Protein AF-A0A956KSI5-F1 (afdb_monomer_lite)

Secondary structure (DSSP, 8-state):
------PPPPP-----------------HHHHHHHHHHHHHHHHHHHHT-S-TTTHHHHHHHHHHHHHHHHHHHHHHHHHHHHHTT-SS-HHHHHHHHHHHHHHHHHHHHHHHHHHHHHHHHSTTHHHHHHHHHHHHHHHHHHHHHHHHHHHHHHHS-TTTHHHHHHHHHHHHHHHHHHHHHHHHHHHHHHHHHHHT-

Foldseek 3Di:
DDDDDDDDDDDPPPPPPPDPDPPDDDLDPVLLVLLLVLQLLLQQLLLLLDPDVLLSVLSSCLSVCLQVVLCVVLLVVLQVVCVVLVFQFDSVQLVRQLSVLSSVLSVLSNVLSVVLNVCSVVHNCSNVSSVVSSVVSLVSSLVSSVVSVVVRRVVRDDPVCCVVCVVVNVVSSVVSSVSSVVSSVVSSVVSVCVSVVD

Structure (mmCIF, N/CA/C/O backbone):
data_AF-A0A956KSI5-F1
#
_entry.id   AF-A0A956KSI5-F1
#
loop_
_atom_site.group_PDB
_atom_site.id
_atom_site.type_symbol
_atom_site.label_atom_id
_atom_site.label_alt_id
_atom_site.label_comp_id
_atom_site.label_asym_id
_atom_site.label_entity_id
_atom_site.label_seq_id
_atom_site.pdbx_PDB_ins_code
_atom_site.Cartn_x
_atom_site.Cartn_y
_atom_site.Cartn_z
_atom_site.occupancy
_atom_site.B_iso_or_equiv
_atom_site.auth_seq_id
_atom_site.auth_comp_id
_atom_site.auth_asym_id
_atom_site.auth_atom_id
_atom_site.pdbx_PDB_model_num
ATOM 1 N N . MET A 1 1 ? 64.597 11.146 -50.784 1.00 46.97 1 MET A N 1
ATOM 2 C CA . MET A 1 1 ? 64.757 11.603 -49.387 1.00 46.97 1 MET A CA 1
ATOM 3 C C . MET A 1 1 ? 63.397 12.076 -48.907 1.00 46.97 1 MET A C 1
ATOM 5 O O . MET A 1 1 ? 62.884 13.050 -49.436 1.00 46.97 1 MET A O 1
ATOM 9 N N . ASN A 1 2 ? 62.782 11.289 -48.022 1.00 45.03 2 ASN A N 1
ATOM 10 C CA . ASN A 1 2 ? 61.443 11.505 -47.475 1.00 45.03 2 ASN A CA 1
ATOM 11 C C . ASN A 1 2 ? 61.449 12.648 -46.457 1.00 45.03 2 ASN A C 1
ATOM 13 O O . ASN A 1 2 ? 62.245 12.617 -45.523 1.00 45.03 2 ASN A O 1
ATOM 17 N N . ALA A 1 3 ? 60.514 13.585 -46.592 1.00 50.38 3 ALA A N 1
ATOM 18 C CA . ALA A 1 3 ? 60.126 14.510 -45.533 1.00 50.38 3 ALA A CA 1
ATOM 19 C C . ALA A 1 3 ? 58.646 14.271 -45.201 1.00 50.38 3 ALA A C 1
ATOM 21 O O . ALA A 1 3 ? 57.752 14.931 -45.720 1.00 50.38 3 ALA A O 1
ATOM 22 N N . THR A 1 4 ? 58.387 13.265 -44.368 1.00 58.09 4 THR A N 1
ATOM 23 C CA . THR A 1 4 ? 57.098 13.054 -43.701 1.00 58.09 4 THR A CA 1
ATOM 24 C C . THR A 1 4 ? 57.191 13.670 -42.312 1.00 58.09 4 THR A C 1
ATOM 26 O O . THR A 1 4 ? 57.865 13.111 -41.448 1.00 58.09 4 THR A O 1
ATOM 29 N N . ALA A 1 5 ? 56.539 14.812 -42.094 1.00 58.22 5 ALA A N 1
ATOM 30 C CA . ALA A 1 5 ? 56.450 15.439 -40.781 1.00 58.22 5 ALA A CA 1
ATOM 31 C C . ALA A 1 5 ? 54.993 15.798 -40.441 1.00 58.22 5 ALA A C 1
ATOM 33 O O . ALA A 1 5 ? 54.400 16.684 -41.047 1.00 58.22 5 ALA A O 1
ATOM 34 N N . SER A 1 6 ? 54.502 15.066 -39.436 1.00 60.06 6 SER A N 1
ATOM 35 C CA . SER A 1 6 ? 53.446 15.355 -38.453 1.00 60.06 6 SER A CA 1
ATOM 36 C C . SER A 1 6 ? 51.979 15.485 -38.911 1.00 60.06 6 SER A C 1
ATOM 38 O O . SER A 1 6 ? 51.604 16.494 -39.504 1.00 60.06 6 SER A O 1
ATOM 40 N N . PRO A 1 7 ? 51.095 14.528 -38.542 1.00 65.12 7 PRO A N 1
ATOM 41 C CA . PRO A 1 7 ? 49.649 14.737 -38.598 1.00 65.12 7 PRO A CA 1
ATOM 42 C C . PRO A 1 7 ? 49.182 15.737 -37.517 1.00 65.12 7 PRO A C 1
ATOM 44 O O . PRO A 1 7 ? 49.815 15.844 -36.462 1.00 65.12 7 PRO A O 1
ATOM 47 N N . PRO A 1 8 ? 48.074 16.467 -37.752 1.00 61.78 8 PRO A N 1
ATOM 48 C CA . PRO A 1 8 ? 47.537 17.429 -36.797 1.00 61.78 8 PRO A CA 1
ATOM 49 C C . PRO A 1 8 ? 46.999 16.740 -35.536 1.00 61.78 8 PRO A C 1
ATOM 51 O O . PRO A 1 8 ? 46.403 15.663 -35.592 1.00 61.78 8 PRO A O 1
ATOM 54 N N . LEU A 1 9 ? 47.218 17.401 -34.397 1.00 54.78 9 LEU A N 1
ATOM 55 C CA . LEU A 1 9 ? 46.715 17.040 -33.074 1.00 54.78 9 LEU A CA 1
ATOM 56 C C . LEU A 1 9 ? 45.215 16.716 -33.144 1.00 54.78 9 LEU A C 1
ATOM 58 O O . LEU A 1 9 ? 44.401 17.581 -33.465 1.00 54.78 9 LEU A O 1
ATOM 62 N N . SER A 1 10 ? 44.853 15.471 -32.824 1.00 57.94 10 SER A N 1
ATOM 63 C CA . SER A 1 10 ? 43.460 15.118 -32.548 1.00 57.94 10 SER A CA 1
ATOM 64 C C . SER A 1 10 ? 42.976 15.970 -31.375 1.00 57.94 10 SER A C 1
ATOM 66 O O . SER A 1 10 ? 43.621 15.933 -30.323 1.00 57.94 10 SER A O 1
ATOM 68 N N . PRO A 1 11 ? 41.865 16.719 -31.491 1.00 56.44 11 PRO A N 1
ATOM 69 C CA . PRO A 1 11 ? 41.220 17.232 -30.300 1.00 56.44 11 PRO A CA 1
ATOM 70 C C . PRO A 1 11 ? 40.808 16.010 -29.482 1.00 56.44 11 PRO A C 1
ATOM 72 O O . PRO A 1 11 ? 40.063 15.152 -29.959 1.00 56.44 11 PRO A O 1
ATOM 75 N N . ALA A 1 12 ? 41.363 15.896 -28.275 1.00 55.97 12 ALA A N 1
ATOM 76 C CA . ALA A 1 12 ? 40.891 14.947 -27.289 1.00 55.97 12 ALA A CA 1
ATOM 77 C C . ALA A 1 12 ? 39.378 15.137 -27.197 1.00 55.97 12 ALA A C 1
ATOM 79 O O . ALA A 1 12 ? 38.900 16.206 -26.818 1.00 55.97 12 ALA A O 1
ATOM 80 N N . ASN A 1 13 ? 38.633 14.124 -27.630 1.00 51.59 13 ASN A N 1
ATOM 81 C CA . ASN A 1 13 ? 37.191 14.090 -27.519 1.00 51.59 13 ASN A CA 1
ATOM 82 C C . ASN A 1 13 ? 36.905 13.941 -26.017 1.00 51.59 13 ASN A C 1
ATOM 84 O O . ASN A 1 13 ? 36.725 12.833 -25.518 1.00 51.59 13 ASN A O 1
ATOM 88 N N . THR A 1 14 ? 36.964 15.043 -25.265 1.00 52.03 14 THR A N 1
ATOM 89 C CA . THR A 1 14 ? 36.494 15.117 -23.883 1.00 52.03 14 THR A CA 1
ATOM 90 C C . THR A 1 14 ? 34.982 15.078 -23.941 1.00 52.03 14 THR A C 1
ATOM 92 O O . THR A 1 14 ? 34.299 16.090 -23.797 1.00 52.03 14 THR A O 1
ATOM 95 N N . TRP A 1 15 ? 34.457 13.884 -24.205 1.00 49.97 15 TRP A N 1
ATOM 96 C CA . TRP A 1 15 ? 33.111 13.557 -23.790 1.00 49.97 15 TRP A CA 1
ATOM 97 C C . TRP A 1 15 ? 33.048 13.875 -22.297 1.00 49.97 15 TRP A C 1
ATOM 99 O O . TRP A 1 15 ? 33.931 13.425 -21.558 1.00 49.97 15 TRP A O 1
ATOM 109 N N . PRO A 1 16 ? 32.079 14.677 -21.831 1.00 51.88 16 PRO A N 1
ATOM 110 C CA . PRO A 1 16 ? 31.851 14.778 -20.407 1.00 51.88 16 PRO A CA 1
ATOM 111 C C . PRO A 1 16 ? 31.532 13.362 -19.938 1.00 51.88 16 PRO A C 1
ATOM 113 O O . PRO A 1 16 ? 30.502 12.800 -20.310 1.00 51.88 16 PRO A O 1
ATOM 116 N N . SER A 1 17 ? 32.458 12.760 -19.188 1.00 54.03 17 SER A N 1
ATOM 117 C CA . SER A 1 17 ? 32.198 11.541 -18.437 1.00 54.03 17 SER A CA 1
ATOM 118 C C . SER A 1 17 ? 30.945 11.820 -17.631 1.00 54.03 17 SER A C 1
ATOM 120 O O . SER A 1 17 ? 30.984 12.622 -16.697 1.00 54.03 17 SER A O 1
ATOM 122 N N . ALA A 1 18 ? 29.822 11.242 -18.058 1.00 53.97 18 ALA A N 1
ATOM 123 C CA . ALA A 1 18 ? 28.582 11.316 -17.318 1.00 53.97 18 ALA A CA 1
ATOM 124 C C . ALA A 1 18 ? 28.915 10.826 -15.912 1.00 53.97 18 ALA A C 1
ATOM 126 O O . ALA A 1 18 ? 29.283 9.665 -15.721 1.00 53.97 18 ALA A O 1
ATOM 127 N N . THR A 1 19 ? 28.885 11.733 -14.941 1.00 51.44 19 THR A N 1
ATOM 128 C CA . THR A 1 19 ? 28.944 11.355 -13.539 1.00 51.44 19 THR A CA 1
ATOM 129 C C . THR A 1 19 ? 27.827 10.338 -13.343 1.00 51.44 19 THR A C 1
ATOM 131 O O . THR A 1 19 ? 26.685 10.649 -13.695 1.00 51.44 19 THR A O 1
ATOM 134 N N . PRO A 1 20 ? 28.113 9.116 -12.857 1.00 49.16 20 PRO A N 1
ATOM 135 C CA . PRO A 1 20 ? 27.049 8.195 -12.515 1.00 49.16 20 PRO A CA 1
ATOM 136 C C . PRO A 1 20 ? 26.206 8.900 -11.457 1.00 49.16 20 PRO A C 1
ATOM 138 O O . PRO A 1 20 ? 26.650 9.134 -10.333 1.00 49.16 20 PRO A O 1
ATOM 141 N N . ILE A 1 21 ? 25.017 9.340 -11.866 1.00 50.91 21 ILE A N 1
ATOM 142 C CA . ILE A 1 21 ? 24.017 9.881 -10.958 1.00 50.91 21 ILE A CA 1
ATOM 143 C C . ILE A 1 21 ? 23.768 8.753 -9.958 1.00 50.91 21 ILE A C 1
ATOM 145 O O . ILE A 1 21 ? 23.516 7.633 -10.405 1.00 50.91 21 ILE A O 1
ATOM 149 N N . PRO A 1 22 ? 23.873 8.988 -8.640 1.00 45.00 22 PRO A N 1
ATOM 150 C CA . PRO A 1 22 ? 23.558 7.963 -7.659 1.00 45.00 22 PRO A CA 1
ATOM 151 C C . PRO A 1 22 ? 22.088 7.576 -7.842 1.00 45.00 22 PRO A C 1
ATOM 153 O O . PRO A 1 22 ? 21.170 8.286 -7.431 1.00 45.00 22 PRO A O 1
ATOM 156 N N . THR A 1 23 ? 21.861 6.480 -8.557 1.00 48.41 23 THR A N 1
ATOM 157 C CA . THR A 1 23 ? 20.536 5.958 -8.845 1.00 48.41 23 THR A CA 1
ATOM 158 C C . THR A 1 23 ? 20.051 5.223 -7.612 1.00 48.41 23 THR A C 1
ATOM 160 O O . THR A 1 23 ? 20.594 4.187 -7.248 1.00 48.41 23 THR A O 1
ATOM 163 N N . THR A 1 24 ? 18.984 5.773 -7.035 1.00 51.50 24 THR A N 1
ATOM 164 C CA . THR A 1 24 ? 18.150 5.291 -5.925 1.00 51.50 24 THR A CA 1
ATOM 165 C C . THR A 1 24 ? 18.582 5.715 -4.512 1.00 51.50 24 THR A C 1
ATOM 167 O O . THR A 1 24 ? 19.641 5.328 -4.027 1.00 51.50 24 THR A O 1
ATOM 170 N N . PRO A 1 25 ? 17.754 6.507 -3.795 1.00 51.62 25 PRO A N 1
ATOM 171 C CA . PRO A 1 25 ? 17.869 6.584 -2.350 1.00 51.62 25 PRO A CA 1
ATOM 172 C C . PRO A 1 25 ? 17.478 5.219 -1.780 1.00 51.62 25 PRO A C 1
ATOM 174 O O . PRO A 1 25 ? 16.329 4.791 -1.918 1.00 51.62 25 PRO A O 1
ATOM 177 N N . ASP A 1 26 ? 18.455 4.556 -1.166 1.00 60.03 26 ASP A N 1
ATOM 178 C CA . ASP A 1 26 ? 18.290 3.293 -0.456 1.00 60.03 26 ASP A CA 1
ATOM 179 C C . ASP A 1 26 ? 17.117 3.380 0.527 1.00 60.03 26 ASP A C 1
ATOM 181 O O . ASP A 1 26 ? 17.015 4.327 1.321 1.00 60.03 26 ASP A O 1
ATOM 185 N N . VAL A 1 27 ? 16.235 2.380 0.505 1.00 65.06 27 VAL A N 1
ATOM 186 C CA . VAL A 1 27 ? 15.235 2.182 1.559 1.00 65.06 27 VAL A CA 1
ATOM 187 C C . VAL A 1 27 ? 16.007 1.826 2.827 1.00 65.06 27 VAL A C 1
ATOM 189 O O . VAL A 1 27 ? 16.332 0.671 3.084 1.00 65.06 27 VAL A O 1
ATOM 192 N N . ARG A 1 28 ? 16.374 2.842 3.612 1.00 78.56 28 ARG A N 1
ATOM 193 C CA . ARG A 1 28 ? 17.181 2.647 4.818 1.00 78.56 28 ARG A CA 1
ATOM 194 C C . ARG A 1 28 ? 16.407 1.766 5.796 1.00 78.56 28 ARG A C 1
ATOM 196 O O . ARG A 1 28 ? 15.323 2.149 6.234 1.00 78.56 28 ARG A O 1
ATOM 203 N N . ALA A 1 29 ? 16.999 0.641 6.195 1.00 79.44 29 ALA A N 1
ATOM 204 C CA . ALA A 1 29 ? 16.465 -0.277 7.205 1.00 79.44 29 ALA A CA 1
ATOM 205 C C . ALA A 1 29 ? 15.802 0.410 8.425 1.00 79.44 29 ALA A C 1
ATOM 207 O O . ALA A 1 29 ? 14.687 0.020 8.772 1.00 79.44 29 ALA A O 1
ATOM 208 N N . PRO A 1 30 ? 16.379 1.464 9.047 1.00 83.19 30 PRO A N 1
ATOM 209 C CA . PRO A 1 30 ? 15.721 2.153 10.164 1.00 83.19 30 PRO A CA 1
ATOM 210 C C . PRO A 1 30 ? 14.389 2.822 9.795 1.00 83.19 30 PRO A C 1
ATOM 212 O O . PRO A 1 30 ? 13.479 2.859 10.619 1.00 83.19 30 PRO A O 1
ATOM 215 N N . ALA A 1 31 ? 14.238 3.328 8.570 1.00 81.94 31 ALA A N 1
ATOM 216 C CA . ALA A 1 31 ? 12.986 3.934 8.122 1.00 81.94 31 ALA A CA 1
ATOM 217 C C . ALA A 1 31 ? 11.894 2.874 7.915 1.00 81.94 31 ALA A C 1
ATOM 219 O O . ALA A 1 31 ? 10.746 3.099 8.294 1.00 81.94 31 ALA A O 1
ATOM 220 N N . LEU A 1 32 ? 12.262 1.706 7.377 1.00 82.50 32 LEU A N 1
ATOM 221 C CA . LEU A 1 32 ? 11.352 0.568 7.241 1.00 82.50 32 LEU A CA 1
ATOM 222 C C . LEU A 1 32 ? 10.913 0.038 8.613 1.00 82.50 32 LEU A C 1
ATOM 224 O O . LEU A 1 32 ? 9.725 -0.169 8.838 1.00 82.50 32 LEU A O 1
ATOM 228 N N . LEU A 1 33 ? 11.850 -0.112 9.553 1.00 85.62 33 LEU A N 1
ATOM 229 C CA . LEU A 1 33 ? 11.533 -0.501 10.930 1.00 85.62 33 LEU A CA 1
ATOM 230 C C . LEU A 1 33 ? 10.596 0.508 11.603 1.00 85.62 33 LEU A C 1
ATOM 232 O O . LEU A 1 33 ? 9.636 0.105 12.253 1.00 85.62 33 LEU A O 1
ATOM 236 N N . GLY A 1 34 ? 10.824 1.810 11.405 1.00 83.44 34 GLY A N 1
ATOM 237 C CA . GLY A 1 34 ? 9.924 2.855 11.896 1.00 83.44 34 GLY A CA 1
ATOM 238 C C . GLY A 1 34 ? 8.517 2.762 11.299 1.00 83.44 34 GLY A C 1
ATOM 239 O O . GLY A 1 34 ? 7.531 2.956 12.007 1.00 83.44 34 GLY A O 1
ATOM 240 N N . ALA A 1 35 ? 8.406 2.411 10.018 1.00 82.25 35 ALA A N 1
ATOM 241 C CA . ALA A 1 35 ? 7.122 2.209 9.354 1.00 82.25 35 ALA A CA 1
ATOM 242 C C . ALA A 1 35 ? 6.357 1.008 9.929 1.00 82.25 35 ALA A C 1
ATOM 244 O O . ALA A 1 35 ? 5.179 1.124 10.266 1.00 82.25 35 ALA A O 1
ATOM 245 N N . LEU A 1 36 ? 7.053 -0.118 10.111 1.00 85.38 36 LEU A N 1
ATOM 246 C CA . LEU A 1 36 ? 6.503 -1.319 10.740 1.00 85.38 36 LEU A CA 1
ATOM 247 C C . LEU A 1 36 ? 6.075 -1.044 12.184 1.00 85.38 36 LEU A C 1
ATOM 249 O O . LEU A 1 36 ? 4.998 -1.469 12.593 1.00 85.38 36 LEU A O 1
ATOM 253 N N . ALA A 1 37 ? 6.872 -0.284 12.938 1.00 85.69 37 ALA A N 1
ATOM 254 C CA . ALA A 1 37 ? 6.525 0.139 14.289 1.00 85.69 37 ALA A CA 1
ATOM 255 C C . ALA A 1 37 ? 5.258 1.009 14.315 1.00 85.69 37 ALA A C 1
ATOM 257 O O . ALA A 1 37 ? 4.427 0.841 15.202 1.00 85.69 37 ALA A O 1
ATOM 258 N N . GLY A 1 38 ? 5.066 1.893 13.331 1.00 83.00 38 GLY A N 1
ATOM 259 C CA . GLY A 1 38 ? 3.843 2.689 13.199 1.00 83.00 38 GLY A CA 1
ATOM 260 C C . GLY A 1 38 ? 2.597 1.847 12.917 1.00 83.00 38 GLY A C 1
ATOM 261 O O . GLY A 1 38 ? 1.558 2.053 13.544 1.00 83.00 38 GLY A O 1
ATOM 262 N N . LEU A 1 39 ? 2.709 0.851 12.034 1.00 82.25 39 LEU A N 1
ATOM 263 C CA . LEU A 1 39 ? 1.630 -0.106 11.761 1.00 82.25 39 LEU A CA 1
ATOM 264 C C . LEU A 1 39 ? 1.316 -0.978 12.987 1.00 82.25 39 LEU A C 1
ATOM 266 O O . LEU A 1 39 ? 0.148 -1.195 13.308 1.00 82.25 39 LEU A O 1
ATOM 270 N N . LEU A 1 40 ? 2.347 -1.421 13.715 1.00 85.38 40 LEU A N 1
ATOM 271 C CA . LEU A 1 40 ? 2.195 -2.136 14.985 1.00 85.38 40 LEU A CA 1
ATOM 272 C C . LEU A 1 40 ? 1.527 -1.276 16.053 1.00 85.38 40 LEU A C 1
ATOM 274 O O . LEU A 1 40 ? 0.658 -1.769 16.766 1.00 85.38 40 LEU A O 1
ATOM 278 N N . ALA A 1 41 ? 1.902 -0.001 16.161 1.00 83.75 41 ALA A N 1
ATOM 279 C CA . ALA A 1 41 ? 1.287 0.930 17.098 1.00 83.75 41 ALA A CA 1
ATOM 280 C C . ALA A 1 41 ? -0.202 1.117 16.790 1.00 83.75 41 ALA A C 1
ATOM 282 O O . ALA A 1 41 ? -1.013 1.124 17.712 1.00 83.75 41 ALA A O 1
ATOM 283 N N . LEU A 1 42 ? -0.576 1.191 15.509 1.00 81.94 42 LEU A N 1
ATOM 284 C CA . LEU A 1 42 ? -1.977 1.249 15.094 1.00 81.94 42 LEU A CA 1
ATOM 285 C C . LEU A 1 42 ? -2.733 -0.043 15.445 1.00 81.94 42 LEU A C 1
ATOM 287 O O . LEU A 1 42 ? -3.832 0.025 15.988 1.00 81.94 42 LEU A O 1
ATOM 291 N N . GLY A 1 43 ? -2.136 -1.213 15.200 1.00 80.56 43 GLY A N 1
ATOM 292 C CA . GLY A 1 43 ? -2.707 -2.503 15.606 1.00 80.56 43 GLY A CA 1
ATOM 293 C C . GLY A 1 43 ? -2.831 -2.657 17.128 1.00 80.56 43 GLY A C 1
ATOM 294 O O . GLY A 1 43 ? -3.827 -3.182 17.619 1.00 80.56 43 GLY A O 1
ATOM 295 N N . GLY A 1 44 ? -1.857 -2.154 17.888 1.00 80.69 44 GLY A N 1
ATOM 296 C CA . GLY A 1 44 ? -1.886 -2.091 19.352 1.00 80.69 44 GLY A CA 1
ATOM 297 C C . GLY A 1 44 ? -2.974 -1.158 19.877 1.00 80.69 44 GLY A C 1
ATOM 298 O O . GLY A 1 44 ? -3.730 -1.529 20.771 1.00 80.69 44 GLY A O 1
ATOM 299 N N . ALA A 1 45 ? -3.105 0.024 19.275 1.00 79.25 45 ALA A N 1
ATOM 300 C CA . ALA A 1 45 ? -4.178 0.964 19.572 1.00 79.25 45 ALA A CA 1
ATOM 301 C C . ALA A 1 45 ? -5.555 0.351 19.301 1.00 79.25 45 ALA A C 1
ATOM 303 O O . ALA A 1 45 ? -6.467 0.495 20.111 1.00 79.25 45 ALA A O 1
ATOM 304 N N . ALA A 1 46 ? -5.681 -0.384 18.194 1.00 77.44 46 ALA A N 1
ATOM 305 C CA . ALA A 1 46 ? -6.893 -1.114 17.864 1.00 77.44 46 ALA A CA 1
ATOM 306 C C . ALA A 1 46 ? -7.216 -2.191 18.905 1.00 77.44 46 ALA A C 1
ATOM 308 O O . ALA A 1 46 ? -8.343 -2.245 19.385 1.00 77.44 46 ALA A O 1
ATOM 309 N N . ALA A 1 47 ? -6.220 -2.988 19.304 1.00 80.56 47 ALA A N 1
ATOM 310 C CA . ALA A 1 47 ? -6.370 -4.038 20.307 1.00 80.56 47 ALA A CA 1
ATOM 311 C C . ALA A 1 47 ? -6.859 -3.507 21.664 1.00 80.56 47 ALA A C 1
ATOM 313 O O . ALA A 1 47 ? -7.682 -4.151 22.309 1.00 80.56 47 ALA A O 1
ATOM 314 N N . LEU A 1 48 ? -6.388 -2.327 22.078 1.00 78.25 48 LEU A N 1
ATOM 315 C CA . LEU A 1 48 ? -6.812 -1.673 23.321 1.00 78.25 48 LEU A CA 1
ATOM 316 C C . LEU A 1 48 ? -8.248 -1.131 23.267 1.00 78.25 48 LEU A C 1
ATOM 318 O O . LEU A 1 48 ? -8.850 -0.918 24.316 1.00 78.25 48 LEU A O 1
ATOM 322 N N . GLY A 1 49 ? -8.793 -0.923 22.066 1.00 71.19 49 GLY A N 1
ATOM 323 C CA . GLY A 1 49 ? -10.158 -0.441 21.860 1.00 71.19 49 GLY A CA 1
ATOM 324 C C . GLY A 1 49 ? -11.202 -1.505 21.591 1.00 71.19 49 GLY A C 1
ATOM 325 O O . GLY A 1 49 ? -12.360 -1.158 21.346 1.00 71.19 49 GLY A O 1
ATOM 326 N N . VAL A 1 50 ? -10.826 -2.785 21.638 1.00 72.62 50 VAL A N 1
ATOM 327 C CA . VAL A 1 50 ? -11.791 -3.883 21.555 1.00 72.62 50 VAL A CA 1
ATOM 328 C C . VAL A 1 50 ? -12.314 -4.191 22.958 1.00 72.62 50 VAL A C 1
ATOM 330 O O . VAL A 1 50 ? -11.515 -4.416 23.865 1.00 72.62 50 VAL A O 1
ATOM 333 N N . PRO A 1 51 ? -13.641 -4.268 23.158 1.00 66.19 51 PRO A N 1
ATOM 334 C CA . PRO A 1 51 ? -14.213 -4.650 24.452 1.00 66.19 51 PRO A CA 1
ATOM 335 C C . PRO A 1 51 ? -13.905 -6.108 24.846 1.00 66.19 51 PRO A C 1
ATOM 337 O O . PRO A 1 51 ? -14.072 -6.491 26.000 1.00 66.19 51 PRO A O 1
ATOM 340 N N . GLU A 1 52 ? -13.453 -6.929 23.897 1.00 72.69 52 GLU A N 1
ATOM 341 C CA . GLU A 1 52 ? -13.280 -8.370 24.039 1.00 72.69 52 GLU A CA 1
ATOM 342 C C . GLU A 1 52 ? -11.790 -8.749 24.134 1.00 72.69 52 GLU A C 1
ATOM 344 O O . GLU A 1 52 ? -11.048 -8.757 23.150 1.00 72.69 52 GLU A O 1
ATOM 349 N N . LEU A 1 53 ? -11.342 -9.094 25.347 1.00 65.31 53 LEU A N 1
ATOM 350 C CA . LEU A 1 53 ? -9.935 -9.387 25.672 1.00 65.31 53 LEU A CA 1
ATOM 351 C C . LEU A 1 53 ? -9.325 -10.545 24.859 1.00 65.31 53 LEU A C 1
ATOM 353 O O . LEU A 1 53 ? -8.110 -10.590 24.673 1.00 65.31 53 LEU A O 1
ATOM 357 N N . GLN A 1 54 ? -10.146 -11.471 24.354 1.00 72.38 54 GLN A N 1
ATOM 358 C CA . GLN A 1 54 ? -9.677 -12.603 23.544 1.00 72.38 54 GLN A CA 1
ATOM 359 C C . GLN A 1 54 ? -9.309 -12.199 22.104 1.00 72.38 54 GLN A C 1
ATOM 361 O O . GLN A 1 54 ? -8.476 -12.853 21.473 1.00 72.38 54 GLN A O 1
ATOM 366 N N . ALA A 1 55 ? -9.882 -11.101 21.601 1.00 69.06 55 ALA A N 1
ATOM 367 C CA . ALA A 1 55 ? -9.650 -10.571 20.258 1.00 69.06 55 ALA A CA 1
ATOM 368 C C . ALA A 1 55 ? -8.421 -9.640 20.189 1.00 69.06 55 ALA A C 1
ATOM 370 O O . ALA A 1 55 ? -7.761 -9.542 19.151 1.00 69.06 55 ALA A O 1
ATOM 371 N N . ALA A 1 56 ? -8.061 -9.002 21.308 1.00 70.31 56 ALA A N 1
ATOM 372 C CA . ALA A 1 56 ? -6.935 -8.073 21.420 1.00 70.31 56 ALA A CA 1
ATOM 373 C C . ALA A 1 56 ? -5.578 -8.619 20.904 1.00 70.31 56 ALA A C 1
ATOM 375 O O . ALA A 1 56 ? -4.953 -7.948 20.077 1.00 70.31 56 ALA A O 1
ATOM 376 N N . PRO A 1 57 ? -5.104 -9.831 21.275 1.00 73.50 57 PRO A N 1
ATOM 377 C CA . PRO A 1 57 ? -3.814 -10.335 20.785 1.00 73.50 57 PRO A CA 1
ATOM 378 C C . PRO A 1 57 ? -3.811 -10.628 19.276 1.00 73.50 57 PRO A C 1
ATOM 380 O O . PRO A 1 57 ? -2.750 -10.669 18.656 1.00 73.50 57 PRO A O 1
ATOM 383 N N . ARG A 1 58 ? -4.991 -10.813 18.671 1.00 77.12 58 ARG A N 1
ATOM 384 C CA . ARG A 1 58 ? -5.166 -11.069 17.234 1.00 77.12 58 ARG A CA 1
ATOM 385 C C . ARG A 1 58 ? -5.242 -9.774 16.419 1.00 77.12 58 ARG A C 1
ATOM 387 O O . ARG A 1 58 ? -4.866 -9.752 15.250 1.00 77.12 58 ARG A O 1
ATOM 394 N N . MET A 1 59 ? -5.654 -8.669 17.040 1.00 71.81 59 MET A N 1
ATOM 395 C CA . MET A 1 59 ? -5.750 -7.367 16.377 1.00 71.81 59 MET A CA 1
ATOM 396 C C . MET A 1 59 ? -4.396 -6.731 16.055 1.00 71.81 59 MET A C 1
ATOM 398 O O . MET A 1 59 ? -4.252 -6.117 15.002 1.00 71.81 59 MET A O 1
ATOM 402 N N . VAL A 1 60 ? -3.376 -6.905 16.890 1.00 74.12 60 VAL A N 1
ATOM 403 C CA . VAL A 1 60 ? -2.055 -6.306 16.627 1.00 74.12 60 VAL A CA 1
ATOM 404 C C . VAL A 1 60 ? -1.433 -6.787 15.304 1.00 74.12 60 VAL A C 1
ATOM 406 O O . VAL A 1 60 ? -1.068 -5.941 14.485 1.00 74.12 60 VAL A O 1
ATOM 409 N N . PRO A 1 61 ? -1.346 -8.104 15.022 1.00 76.00 61 PRO A N 1
ATOM 410 C CA . PRO A 1 61 ? -0.814 -8.573 13.745 1.00 76.00 61 PRO A CA 1
ATOM 411 C C . PRO A 1 61 ? -1.776 -8.350 12.570 1.00 76.00 61 PRO A C 1
ATOM 413 O O . 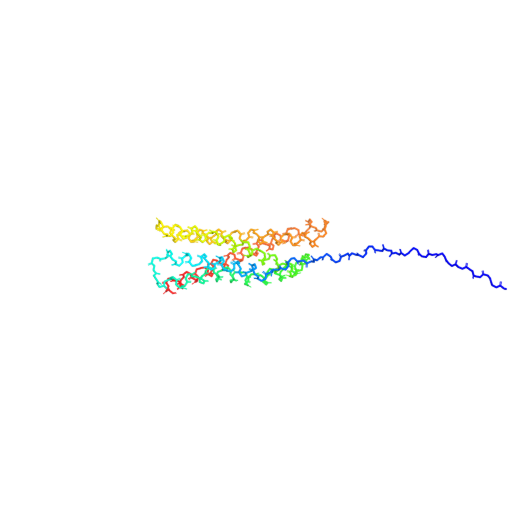PRO A 1 61 ? -1.318 -8.317 11.433 1.00 76.00 61 PRO A O 1
ATOM 416 N N . SER A 1 62 ? -3.082 -8.173 12.811 1.00 75.00 62 SER A N 1
ATOM 417 C CA . SER A 1 62 ? -4.099 -8.050 11.752 1.00 75.00 62 SER A CA 1
ATOM 418 C C . SER A 1 62 ? -3.789 -6.943 10.740 1.00 75.00 62 SER A C 1
ATOM 420 O O . SER A 1 62 ? -3.828 -7.170 9.532 1.00 75.00 62 SER A O 1
ATOM 422 N N . VAL A 1 63 ? -3.412 -5.766 11.240 1.00 72.94 63 VAL A N 1
ATOM 423 C CA . VAL A 1 63 ? -3.144 -4.572 10.431 1.00 72.94 63 VAL A CA 1
ATOM 424 C C . VAL A 1 63 ? -1.915 -4.780 9.551 1.00 72.94 63 VAL A C 1
ATOM 426 O O . VAL A 1 63 ? -1.945 -4.483 8.358 1.00 72.94 63 VAL A O 1
ATOM 429 N N . LEU A 1 64 ? -0.855 -5.359 10.123 1.00 78.81 64 LEU A N 1
ATOM 430 C CA . LEU A 1 64 ? 0.350 -5.717 9.379 1.00 78.81 64 LEU A CA 1
ATOM 431 C C . LEU A 1 64 ? 0.070 -6.780 8.321 1.00 78.81 64 LEU A C 1
ATOM 433 O O . LEU A 1 64 ? 0.552 -6.659 7.201 1.00 78.81 64 LEU A O 1
ATOM 437 N N . LEU A 1 65 ? -0.688 -7.822 8.671 1.00 80.56 65 LEU A N 1
ATOM 438 C CA . LEU A 1 65 ? -0.971 -8.931 7.766 1.00 80.56 65 LEU A CA 1
ATOM 439 C C . LEU A 1 65 ? -1.723 -8.456 6.526 1.00 80.56 65 LEU A C 1
ATOM 441 O O . LEU A 1 65 ? -1.365 -8.865 5.428 1.00 80.56 65 LEU A O 1
ATOM 445 N N . VAL A 1 66 ? -2.713 -7.573 6.675 1.00 81.19 66 VAL A N 1
ATOM 446 C CA . VAL A 1 66 ? -3.480 -7.045 5.537 1.00 81.19 66 VAL A CA 1
ATOM 447 C C . VAL A 1 66 ? -2.589 -6.224 4.600 1.00 81.19 66 VAL A C 1
ATOM 449 O O . VAL A 1 66 ? -2.543 -6.502 3.400 1.00 81.19 66 VAL A O 1
ATOM 452 N N . GLU A 1 67 ? -1.845 -5.251 5.135 1.00 80.50 67 GLU A N 1
ATOM 453 C CA . GLU A 1 67 ? -0.963 -4.389 4.334 1.00 80.50 67 GLU A CA 1
ATOM 454 C C . GLU A 1 67 ? 0.161 -5.199 3.672 1.00 80.50 67 GLU A C 1
ATOM 456 O O . GLU A 1 67 ? 0.303 -5.175 2.447 1.00 80.50 67 GLU A O 1
ATOM 461 N N . ILE A 1 68 ? 0.907 -5.994 4.447 1.00 83.25 68 ILE A N 1
ATOM 462 C CA . ILE A 1 68 ? 2.047 -6.763 3.935 1.00 83.25 68 ILE A CA 1
ATOM 463 C C . ILE A 1 68 ? 1.584 -7.831 2.946 1.00 83.25 68 ILE A C 1
ATOM 465 O O . ILE A 1 68 ? 2.199 -7.964 1.892 1.00 83.25 68 ILE A O 1
ATOM 469 N N . ALA A 1 69 ? 0.507 -8.573 3.229 1.00 83.38 69 ALA A N 1
ATOM 470 C CA . ALA A 1 69 ? 0.031 -9.599 2.302 1.00 83.38 69 ALA A CA 1
ATOM 471 C C . ALA A 1 69 ? -0.413 -8.982 0.975 1.00 83.38 69 ALA A C 1
ATOM 473 O O . ALA A 1 69 ? -0.046 -9.492 -0.082 1.00 83.38 69 ALA A O 1
ATOM 474 N N . SER A 1 70 ? -1.145 -7.862 1.010 1.00 85.00 70 SER A N 1
ATOM 475 C CA . SER A 1 70 ? -1.563 -7.174 -0.215 1.00 85.00 70 SER A CA 1
ATOM 476 C C . SER A 1 70 ? -0.364 -6.750 -1.064 1.00 85.00 70 SER A C 1
ATOM 478 O O . SER A 1 70 ? -0.353 -6.968 -2.277 1.00 85.00 70 SER A O 1
ATOM 480 N N . LEU A 1 71 ? 0.688 -6.229 -0.429 1.00 85.06 71 LEU A N 1
ATOM 481 C CA . LEU A 1 71 ? 1.876 -5.740 -1.110 1.00 85.06 71 LEU A CA 1
ATOM 482 C C . LEU A 1 71 ? 2.727 -6.902 -1.632 1.00 85.06 71 LEU A C 1
ATOM 484 O O . LEU A 1 71 ? 3.079 -6.915 -2.807 1.00 85.06 71 LEU A O 1
ATOM 488 N N . VAL A 1 72 ? 2.988 -7.925 -0.819 1.00 88.31 72 VAL A N 1
ATOM 489 C CA . VAL A 1 72 ? 3.779 -9.104 -1.213 1.00 88.31 72 VAL A CA 1
ATOM 490 C C . VAL A 1 72 ? 3.105 -9.891 -2.338 1.00 88.31 72 VAL A C 1
ATOM 492 O O . VAL A 1 72 ? 3.793 -10.374 -3.233 1.00 88.31 72 VAL A O 1
ATOM 495 N N . LEU A 1 73 ? 1.773 -9.994 -2.338 1.00 87.75 73 LEU A N 1
ATOM 496 C CA . LEU A 1 73 ? 1.038 -10.738 -3.364 1.00 87.75 73 LEU A CA 1
ATOM 497 C C . LEU A 1 73 ? 0.861 -9.949 -4.669 1.00 87.75 73 LEU A C 1
ATOM 499 O O . LEU A 1 73 ? 0.852 -10.545 -5.744 1.00 87.75 73 LEU A O 1
ATOM 503 N N . SER A 1 74 ? 0.733 -8.621 -4.603 1.00 88.69 74 SER A N 1
ATOM 504 C CA . SER A 1 74 ? 0.495 -7.788 -5.792 1.00 88.69 74 SER A CA 1
ATOM 505 C C . SER A 1 74 ? 1.774 -7.239 -6.437 1.00 88.69 74 SER A C 1
ATOM 507 O O . SER A 1 74 ? 1.793 -7.009 -7.647 1.00 88.69 74 SER A O 1
ATOM 509 N N . SER A 1 75 ? 2.857 -7.045 -5.674 1.00 89.62 75 SER A N 1
ATOM 510 C CA . SER A 1 75 ? 4.090 -6.415 -6.178 1.00 89.62 75 SER A CA 1
ATOM 511 C C . SER A 1 75 ? 4.814 -7.239 -7.249 1.00 89.62 75 SER A C 1
ATOM 513 O O . SER A 1 75 ? 5.197 -6.653 -8.261 1.00 89.62 75 SER A O 1
ATOM 515 N N . PRO A 1 76 ? 4.982 -8.573 -7.121 1.00 90.31 76 PRO A N 1
ATOM 516 C CA . PRO A 1 76 ? 5.609 -9.368 -8.176 1.00 90.31 76 PRO A CA 1
ATOM 517 C C . PRO A 1 76 ? 4.823 -9.310 -9.489 1.00 90.31 76 PRO A C 1
ATOM 519 O O . PRO A 1 76 ? 5.421 -9.212 -10.557 1.00 90.31 76 PRO A O 1
ATOM 522 N N . ALA A 1 77 ? 3.486 -9.303 -9.411 1.00 89.75 77 ALA A N 1
ATOM 523 C CA . ALA A 1 77 ? 2.623 -9.164 -10.579 1.00 89.75 77 ALA A CA 1
ATOM 524 C C . ALA A 1 77 ? 2.784 -7.785 -11.237 1.00 89.75 77 ALA A C 1
ATOM 526 O O . ALA A 1 77 ? 2.927 -7.714 -12.456 1.00 89.75 77 ALA A O 1
ATOM 527 N N . LEU A 1 78 ? 2.835 -6.706 -10.443 1.00 91.50 78 LEU A N 1
ATOM 528 C CA . LEU A 1 78 ? 3.116 -5.357 -10.945 1.00 91.50 78 LEU A CA 1
ATOM 529 C C . LEU A 1 78 ? 4.452 -5.309 -11.682 1.00 91.50 78 LEU A C 1
ATOM 531 O O . LEU A 1 78 ? 4.498 -4.843 -12.814 1.00 91.50 78 LEU A O 1
ATOM 535 N N . ILE A 1 79 ? 5.522 -5.805 -11.057 1.00 91.00 79 ILE A N 1
ATOM 536 C CA . ILE A 1 79 ? 6.871 -5.774 -11.630 1.00 91.00 79 ILE A CA 1
ATOM 537 C C . ILE A 1 79 ? 6.922 -6.608 -12.916 1.00 91.00 79 ILE A C 1
ATOM 539 O O . ILE A 1 79 ? 7.421 -6.131 -13.931 1.00 91.00 79 ILE A O 1
ATOM 543 N N . ALA A 1 80 ? 6.365 -7.821 -12.914 1.00 92.00 80 ALA A N 1
ATOM 544 C CA . ALA A 1 80 ? 6.357 -8.687 -14.091 1.00 92.00 80 ALA A CA 1
ATOM 545 C C . ALA A 1 80 ? 5.577 -8.071 -15.264 1.00 92.00 80 ALA A C 1
ATOM 547 O O . ALA A 1 80 ? 6.091 -8.020 -16.382 1.00 92.00 80 ALA A O 1
ATOM 548 N N . LEU A 1 81 ? 4.364 -7.557 -15.020 1.00 90.31 81 LEU A N 1
ATOM 549 C CA . LEU A 1 81 ? 3.568 -6.900 -16.061 1.00 90.31 81 LEU A CA 1
ATOM 550 C C . LEU A 1 81 ? 4.215 -5.595 -16.531 1.00 90.31 81 LEU A C 1
ATOM 552 O O . LEU A 1 81 ? 4.162 -5.292 -17.720 1.00 90.31 81 LEU A O 1
ATOM 556 N N . HIS A 1 82 ? 4.855 -4.849 -15.630 1.00 92.81 82 HIS A N 1
ATOM 557 C CA . HIS A 1 82 ? 5.588 -3.637 -15.976 1.00 92.81 82 HIS A CA 1
ATOM 558 C C . HIS A 1 82 ? 6.696 -3.924 -16.995 1.00 92.81 82 HIS A C 1
ATOM 560 O O . HIS A 1 82 ? 6.775 -3.259 -18.029 1.00 92.81 82 HIS A O 1
ATOM 566 N N . GLN A 1 83 ? 7.508 -4.955 -16.738 1.00 91.38 83 GLN A N 1
ATOM 567 C CA . GLN A 1 83 ? 8.570 -5.374 -17.656 1.00 91.38 83 GLN A CA 1
ATOM 568 C C . GLN A 1 83 ? 8.002 -5.960 -18.957 1.00 91.38 83 GLN A C 1
ATOM 570 O O . GLN A 1 83 ? 8.494 -5.645 -20.038 1.00 91.38 83 GLN A O 1
ATOM 575 N N . PHE A 1 84 ? 6.920 -6.744 -18.886 1.00 91.00 84 PHE A N 1
ATOM 576 C CA . PHE A 1 84 ? 6.240 -7.278 -20.073 1.00 91.00 84 PHE A CA 1
ATOM 577 C C . PHE A 1 84 ? 5.704 -6.172 -20.997 1.00 91.00 84 PHE A C 1
ATOM 579 O O . PHE A 1 84 ? 5.739 -6.306 -22.218 1.00 91.00 84 PHE A O 1
ATOM 586 N N . MET A 1 85 ? 5.235 -5.058 -20.431 1.00 87.31 85 MET A N 1
ATOM 587 C CA . MET A 1 85 ? 4.749 -3.902 -21.191 1.00 87.31 85 MET A CA 1
ATOM 588 C C . MET A 1 85 ? 5.871 -3.024 -21.772 1.00 87.31 85 MET A C 1
ATOM 590 O O . MET A 1 85 ? 5.566 -2.068 -22.492 1.00 87.31 85 MET A O 1
ATOM 594 N N . GLY A 1 86 ? 7.143 -3.339 -21.493 1.00 85.44 86 GLY A N 1
ATOM 595 C CA . GLY A 1 86 ? 8.303 -2.590 -21.983 1.00 85.44 86 GLY A CA 1
ATOM 596 C C . GLY A 1 86 ? 8.399 -1.173 -21.412 1.00 85.44 86 GLY A C 1
ATOM 597 O O . GLY A 1 86 ? 8.817 -0.257 -22.119 1.00 85.44 86 GLY A O 1
ATOM 598 N N . LEU A 1 87 ? 7.938 -0.983 -20.174 1.00 87.50 87 LEU A N 1
ATOM 599 C CA . LEU A 1 87 ? 8.003 0.290 -19.454 1.00 87.50 87 LEU A CA 1
ATOM 600 C C . LEU A 1 87 ? 9.434 0.589 -18.974 1.00 87.50 87 LEU A C 1
ATOM 602 O O . LEU A 1 87 ? 10.262 -0.315 -18.872 1.00 87.50 87 LEU A O 1
ATOM 606 N N . ALA A 1 88 ? 9.742 1.861 -18.719 1.00 88.12 88 ALA A N 1
ATOM 607 C CA . ALA A 1 88 ? 11.124 2.332 -18.629 1.00 88.12 88 ALA A CA 1
ATOM 608 C C . ALA A 1 88 ? 11.803 2.038 -17.282 1.00 88.12 88 ALA A C 1
ATOM 610 O O . ALA A 1 88 ? 13.015 1.821 -17.241 1.00 88.12 88 ALA A O 1
ATOM 611 N N . ALA A 1 89 ? 11.061 2.057 -16.173 1.00 87.25 89 ALA A N 1
ATOM 612 C CA . ALA A 1 89 ? 11.635 1.842 -14.850 1.00 87.25 89 ALA A CA 1
ATOM 613 C C . ALA A 1 89 ? 12.132 0.398 -14.639 1.00 87.25 89 ALA A C 1
ATOM 615 O O . ALA A 1 89 ? 11.444 -0.591 -14.910 1.00 87.25 89 ALA A O 1
ATOM 616 N N . GLY A 1 90 ? 13.337 0.278 -14.075 1.00 88.81 90 GLY A N 1
ATOM 617 C CA . GLY A 1 90 ? 13.880 -1.002 -13.622 1.00 88.81 90 GLY A CA 1
ATOM 618 C C . GLY A 1 90 ? 13.134 -1.557 -12.397 1.00 88.81 90 GLY A C 1
ATOM 619 O O . GLY A 1 90 ? 12.537 -0.788 -11.632 1.00 88.81 90 GLY A O 1
ATOM 620 N N . PRO A 1 91 ? 13.176 -2.882 -12.170 1.00 88.81 91 PRO A N 1
ATOM 621 C CA . PRO A 1 91 ? 12.479 -3.530 -11.057 1.00 88.81 91 PRO A CA 1
ATOM 622 C C . PRO A 1 91 ? 12.929 -3.011 -9.681 1.00 88.81 91 PRO A C 1
ATOM 624 O O . PRO A 1 91 ? 12.102 -2.874 -8.779 1.00 88.81 91 PRO A O 1
ATOM 627 N N . GLU A 1 92 ? 14.200 -2.639 -9.523 1.00 88.94 92 GLU A N 1
ATOM 628 C CA . GLU A 1 92 ? 14.748 -2.075 -8.285 1.00 88.94 92 GLU A CA 1
ATOM 629 C C . GLU A 1 92 ? 14.134 -0.706 -7.968 1.00 88.94 92 GLU A C 1
ATOM 631 O O . GLU A 1 92 ? 13.831 -0.401 -6.814 1.00 88.94 92 GLU A O 1
ATOM 636 N N . ALA A 1 93 ? 13.894 0.117 -8.994 1.00 87.56 93 ALA A N 1
ATOM 637 C CA . ALA A 1 93 ? 13.292 1.436 -8.827 1.00 87.56 93 ALA A CA 1
ATOM 638 C C . ALA A 1 93 ? 11.823 1.332 -8.388 1.00 87.56 93 ALA A C 1
ATOM 640 O O . ALA A 1 93 ? 11.382 2.102 -7.531 1.00 87.56 93 ALA A O 1
ATOM 641 N N . LEU A 1 94 ? 11.091 0.349 -8.926 1.00 88.12 94 LEU A N 1
ATOM 642 C CA . LEU A 1 94 ? 9.713 0.046 -8.531 1.00 88.12 94 LEU A CA 1
ATOM 643 C C . LEU A 1 94 ? 9.649 -0.488 -7.097 1.00 88.12 94 LEU A C 1
ATOM 645 O O . LEU A 1 94 ? 8.844 -0.010 -6.299 1.00 88.12 94 LEU A O 1
ATOM 649 N N . ALA A 1 95 ? 10.533 -1.422 -6.737 1.00 89.12 95 ALA A N 1
ATOM 650 C CA . ALA A 1 95 ? 10.625 -1.937 -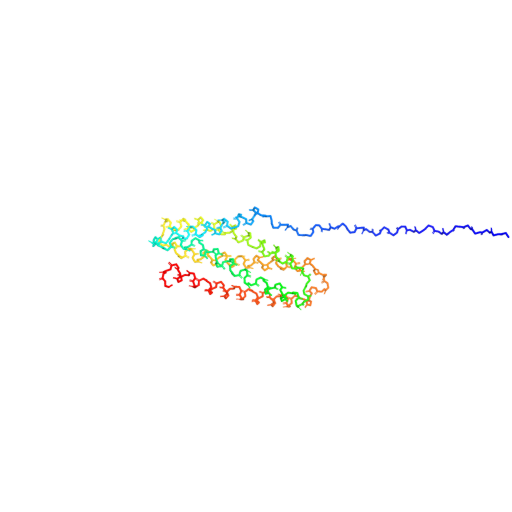5.373 1.00 89.12 95 ALA A CA 1
ATOM 651 C C . ALA A 1 95 ? 10.952 -0.817 -4.369 1.00 89.12 95 ALA A C 1
ATOM 653 O O . ALA A 1 95 ? 10.318 -0.716 -3.316 1.00 89.12 95 ALA A O 1
ATOM 654 N N . ALA A 1 96 ? 11.877 0.082 -4.715 1.00 88.69 96 ALA A N 1
ATOM 655 C CA . ALA A 1 96 ? 12.202 1.241 -3.891 1.00 88.69 96 ALA A CA 1
ATOM 656 C C . ALA A 1 96 ? 11.024 2.228 -3.774 1.00 88.69 96 ALA A C 1
ATOM 658 O O . ALA A 1 96 ? 10.799 2.779 -2.696 1.00 88.69 96 ALA A O 1
ATOM 659 N N . ALA A 1 97 ? 10.256 2.445 -4.847 1.00 89.31 97 ALA A N 1
ATOM 660 C CA . ALA A 1 97 ? 9.053 3.281 -4.830 1.00 89.31 97 ALA A CA 1
ATOM 661 C C . ALA A 1 97 ? 7.970 2.714 -3.896 1.00 89.31 97 ALA A C 1
ATOM 663 O O . ALA A 1 97 ? 7.443 3.440 -3.052 1.00 89.31 97 ALA A O 1
ATOM 664 N N . LEU A 1 98 ? 7.706 1.407 -3.977 1.00 90.06 98 LEU A N 1
ATOM 665 C CA . LEU A 1 98 ? 6.783 0.710 -3.077 1.00 90.06 98 LEU A CA 1
ATOM 666 C C . LEU A 1 98 ? 7.264 0.763 -1.619 1.00 90.06 98 LEU A C 1
ATOM 668 O O . LEU A 1 98 ? 6.480 1.056 -0.717 1.00 90.06 98 LEU A O 1
ATOM 672 N N . GLY A 1 99 ? 8.564 0.566 -1.382 1.00 89.06 99 GLY A N 1
ATOM 673 C CA . GLY A 1 99 ? 9.163 0.697 -0.052 1.00 89.06 99 GLY A CA 1
ATOM 674 C C . GLY A 1 99 ? 9.020 2.108 0.526 1.00 89.06 99 GLY A C 1
ATOM 675 O O . GLY A 1 99 ? 8.685 2.270 1.700 1.00 89.06 99 GLY A O 1
ATOM 676 N N . ARG A 1 100 ? 9.202 3.151 -0.295 1.00 90.19 100 ARG A N 1
ATOM 677 C CA . ARG A 1 100 ? 8.945 4.537 0.123 1.00 90.19 100 ARG A CA 1
ATOM 678 C C . ARG A 1 100 ? 7.474 4.751 0.456 1.00 90.19 100 ARG A C 1
ATOM 680 O O . ARG A 1 100 ? 7.196 5.376 1.476 1.00 90.19 100 ARG A O 1
ATOM 687 N N . ALA A 1 101 ? 6.545 4.235 -0.341 1.00 88.75 101 ALA A N 1
ATOM 688 C CA . ALA A 1 101 ? 5.118 4.345 -0.047 1.00 88.75 101 ALA A CA 1
ATOM 689 C C . ALA A 1 101 ? 4.756 3.707 1.300 1.00 88.75 101 ALA A C 1
ATOM 691 O O . ALA A 1 101 ? 4.096 4.353 2.114 1.00 88.75 101 ALA A O 1
ATOM 692 N N . LEU A 1 102 ? 5.288 2.514 1.585 1.00 88.25 102 LEU A N 1
ATOM 693 C CA . LEU A 1 102 ? 5.118 1.840 2.874 1.00 88.25 102 LEU A CA 1
ATOM 694 C C . LEU A 1 102 ? 5.670 2.676 4.040 1.00 88.25 102 LEU A C 1
ATOM 696 O O . LEU A 1 102 ? 5.031 2.785 5.083 1.00 88.25 102 LEU A O 1
ATOM 700 N N . ILE A 1 103 ? 6.827 3.324 3.865 1.00 91.25 103 ILE A N 1
ATOM 701 C CA . ILE A 1 103 ? 7.397 4.210 4.893 1.00 91.25 103 ILE A CA 1
ATOM 702 C C . ILE A 1 103 ? 6.472 5.391 5.195 1.00 91.25 103 ILE A C 1
ATOM 704 O O . ILE A 1 103 ? 6.257 5.731 6.361 1.00 91.25 103 ILE A O 1
ATOM 708 N N . HIS A 1 104 ? 5.916 6.024 4.163 1.00 89.44 104 HIS A N 1
ATOM 709 C CA . HIS A 1 104 ? 4.972 7.124 4.347 1.00 89.44 104 HIS A CA 1
ATOM 710 C C . HIS A 1 104 ? 3.670 6.637 5.001 1.00 89.44 104 HIS A C 1
ATOM 712 O O . HIS A 1 104 ? 3.199 7.278 5.941 1.00 89.44 104 HIS A O 1
ATOM 718 N N . GLY A 1 105 ? 3.149 5.480 4.578 1.00 86.62 105 GLY A N 1
ATOM 719 C CA . GLY A 1 105 ? 1.983 4.829 5.177 1.00 86.62 105 GLY A CA 1
ATOM 720 C C . GLY A 1 105 ? 2.175 4.531 6.664 1.00 86.62 105 GLY A C 1
ATOM 721 O O . GLY A 1 105 ? 1.364 4.947 7.488 1.00 86.62 105 GLY A O 1
ATOM 722 N N . GLY A 1 106 ? 3.304 3.925 7.041 1.00 86.81 106 GLY A N 1
ATOM 723 C CA . GLY A 1 106 ? 3.626 3.623 8.438 1.00 86.81 106 GLY A CA 1
ATOM 724 C C . GLY A 1 106 ? 3.766 4.868 9.323 1.00 86.81 106 GLY A C 1
ATOM 725 O O . GLY A 1 106 ? 3.344 4.859 10.479 1.00 86.81 106 GLY A O 1
ATOM 726 N N . ARG A 1 107 ? 4.280 5.983 8.786 1.00 90.81 107 ARG A N 1
ATOM 727 C CA . ARG A 1 107 ? 4.314 7.269 9.510 1.00 90.81 107 ARG A CA 1
ATOM 728 C C . ARG A 1 107 ? 2.915 7.830 9.759 1.00 90.81 107 ARG A C 1
ATOM 730 O O . ARG A 1 107 ? 2.657 8.343 10.846 1.00 90.81 107 ARG A O 1
ATOM 737 N N . VAL A 1 108 ? 2.020 7.730 8.776 1.00 89.94 108 VAL A N 1
ATOM 738 C CA . VAL A 1 108 ? 0.613 8.125 8.942 1.00 89.94 108 VAL A CA 1
ATOM 739 C C . VAL A 1 108 ? -0.086 7.207 9.942 1.00 89.94 108 VAL A C 1
ATOM 741 O O . VAL A 1 108 ? -0.776 7.701 10.830 1.00 89.94 108 VAL A O 1
ATOM 744 N N . ALA A 1 109 ? 0.163 5.898 9.874 1.00 88.31 109 ALA A N 1
ATOM 745 C CA . ALA A 1 109 ? -0.362 4.925 10.827 1.00 88.31 109 ALA A CA 1
ATOM 746 C C . ALA A 1 109 ? 0.059 5.245 12.270 1.00 88.31 109 ALA A C 1
ATOM 748 O O . ALA A 1 109 ? -0.782 5.218 13.164 1.00 88.31 109 ALA A O 1
ATOM 749 N N . ALA A 1 110 ? 1.318 5.641 12.494 1.00 87.75 110 ALA A N 1
ATOM 750 C CA . ALA A 1 110 ? 1.792 6.071 13.810 1.00 87.75 110 ALA A CA 1
ATOM 751 C C . ALA A 1 110 ? 1.025 7.297 14.342 1.00 87.75 110 ALA A C 1
ATOM 753 O O . ALA A 1 110 ? 0.663 7.339 15.517 1.00 87.75 110 ALA A O 1
ATOM 754 N N . GLY A 1 111 ? 0.743 8.283 13.483 1.00 89.31 111 GLY A N 1
ATOM 755 C CA . GLY A 1 111 ? -0.065 9.448 13.855 1.00 89.31 111 GLY A CA 1
ATOM 756 C C . GLY A 1 111 ? -1.517 9.078 14.173 1.00 89.31 111 GLY A C 1
ATOM 757 O O . GLY A 1 111 ? -2.073 9.530 15.173 1.00 89.31 111 GLY A O 1
ATOM 758 N N . LEU A 1 112 ? -2.115 8.206 13.359 1.00 88.25 112 LEU A N 1
ATOM 759 C CA . LEU A 1 112 ? -3.485 7.731 13.554 1.00 88.25 112 LEU A CA 1
ATOM 760 C C . LEU A 1 112 ? -3.630 6.824 14.780 1.00 88.25 112 LEU A C 1
ATOM 762 O O . LEU A 1 112 ? -4.685 6.835 15.405 1.00 88.25 112 LEU A O 1
ATOM 766 N N . ALA A 1 113 ? -2.580 6.107 15.187 1.00 88.00 113 ALA A N 1
ATOM 767 C CA . ALA A 1 113 ? -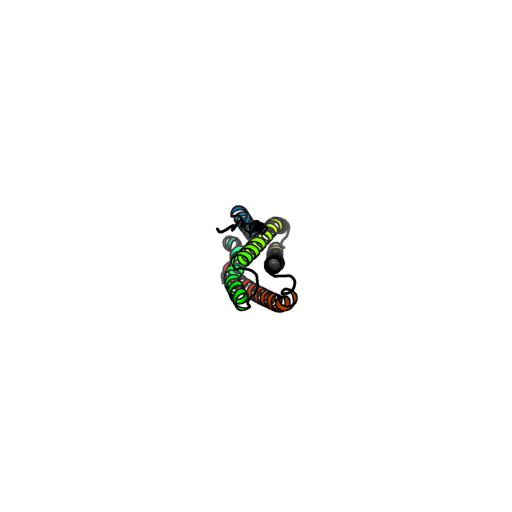2.595 5.297 16.403 1.00 88.00 113 ALA A CA 1
ATOM 768 C C . ALA A 1 113 ? -2.933 6.136 17.646 1.00 88.00 113 ALA A C 1
ATOM 770 O O . ALA A 1 113 ? -3.735 5.713 18.476 1.00 88.00 113 ALA A O 1
ATOM 771 N N . VAL A 1 114 ? -2.394 7.357 17.748 1.00 88.38 114 VAL A N 1
ATOM 772 C CA . VAL A 1 114 ? -2.705 8.285 18.850 1.00 88.38 114 VAL A CA 1
ATOM 773 C C . VAL A 1 114 ? -4.180 8.689 18.830 1.00 88.38 114 VAL A C 1
ATOM 775 O O . VAL A 1 114 ? -4.821 8.740 19.879 1.00 88.38 114 VAL A O 1
ATOM 778 N N . LEU A 1 115 ? -4.737 8.928 17.640 1.00 86.25 115 LEU A N 1
ATOM 779 C CA . LEU A 1 115 ? -6.148 9.266 17.469 1.00 86.25 115 LEU A CA 1
ATOM 780 C C . LEU A 1 115 ? -7.049 8.093 17.881 1.00 86.25 115 LEU A C 1
ATOM 782 O O . LEU A 1 115 ? -7.990 8.279 18.648 1.00 86.25 115 LEU A O 1
ATOM 786 N N . VAL A 1 116 ? -6.723 6.879 17.430 1.00 85.94 116 VAL A N 1
ATOM 787 C CA . VAL A 1 116 ? -7.440 5.653 17.806 1.00 85.94 116 VAL A CA 1
ATOM 788 C C . VAL A 1 116 ? -7.403 5.449 19.318 1.00 85.94 116 VAL A C 1
ATOM 790 O O . VAL A 1 116 ? -8.452 5.211 19.907 1.00 85.94 116 VAL A O 1
ATOM 793 N N . LEU A 1 117 ? -6.242 5.611 19.962 1.00 85.44 117 LEU A N 1
ATOM 794 C CA . LEU A 1 117 ? -6.117 5.521 21.421 1.00 85.44 117 LEU A CA 1
ATOM 795 C C . LEU A 1 117 ? -6.979 6.560 22.138 1.00 85.44 117 LEU A C 1
ATOM 797 O O . LEU A 1 117 ? -7.686 6.220 23.084 1.00 85.44 117 LEU A O 1
ATOM 801 N N . PHE A 1 118 ? -6.953 7.814 21.682 1.00 86.62 118 PHE A N 1
ATOM 802 C CA . PHE A 1 118 ? -7.750 8.883 22.277 1.00 86.62 118 PHE A CA 1
ATOM 803 C C . PHE A 1 118 ? -9.245 8.563 22.214 1.00 86.62 118 PHE A C 1
ATOM 805 O O . PHE A 1 118 ? -9.927 8.600 23.238 1.00 86.62 118 PHE A O 1
ATOM 812 N N . PHE A 1 119 ? -9.759 8.194 21.038 1.00 84.75 119 PHE A N 1
ATOM 813 C CA . PHE A 1 119 ? -11.174 7.859 20.878 1.00 84.75 119 PHE A CA 1
ATOM 814 C C . PHE A 1 119 ? -11.549 6.560 21.580 1.00 84.75 119 PHE A C 1
ATOM 816 O O . PHE A 1 119 ? -12.641 6.475 22.127 1.00 84.75 119 PHE A O 1
ATOM 823 N N . SER A 1 120 ? -10.651 5.582 21.622 1.00 83.62 120 SER A N 1
ATOM 824 C CA . SER A 1 120 ? -10.842 4.351 22.381 1.00 83.62 120 SER A CA 1
ATOM 825 C C . SER A 1 120 ? -10.946 4.602 23.886 1.00 83.62 120 SER A C 1
ATOM 827 O O . SER A 1 120 ? -11.708 3.922 24.564 1.00 83.62 120 SER A O 1
ATOM 829 N N . ALA A 1 121 ? -10.170 5.546 24.420 1.00 83.94 121 ALA A N 1
ATOM 830 C CA . ALA A 1 121 ? -10.168 5.859 25.846 1.00 83.94 121 ALA A CA 1
ATOM 831 C C . ALA A 1 121 ? -11.344 6.758 26.254 1.00 83.94 121 ALA A C 1
ATOM 833 O O . ALA A 1 121 ? -11.802 6.699 27.392 1.00 83.94 121 ALA A O 1
ATOM 834 N N . THR A 1 122 ? -11.815 7.615 25.344 1.00 84.69 122 THR A N 1
ATOM 835 C CA . THR A 1 122 ? -12.805 8.661 25.652 1.00 84.69 122 THR A CA 1
ATOM 836 C C . THR A 1 122 ? -14.211 8.358 25.143 1.00 84.69 122 THR A C 1
ATOM 838 O O . THR A 1 122 ? -15.171 8.953 25.627 1.00 84.69 122 THR A O 1
ATOM 841 N N . THR A 1 123 ? -14.367 7.445 24.181 1.00 81.62 123 THR A N 1
ATOM 842 C CA . THR A 1 123 ? -15.649 7.163 23.522 1.00 81.62 123 THR A CA 1
ATOM 843 C C . THR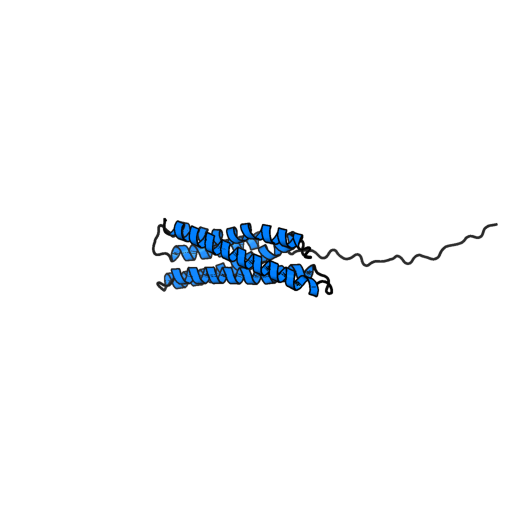 A 1 123 ? -15.837 5.670 23.251 1.00 81.62 123 THR A C 1
ATOM 845 O O . THR A 1 123 ? -14.882 4.905 23.169 1.00 81.62 123 THR A O 1
ATOM 848 N N . SER A 1 124 ? -17.076 5.246 23.004 1.00 76.75 124 SER A N 1
ATOM 849 C CA . SER A 1 124 ? -17.384 3.897 22.505 1.00 76.75 124 SER A CA 1
ATOM 850 C C . SER A 1 124 ? -17.133 3.727 20.995 1.00 76.75 124 SER A C 1
ATOM 852 O O . SER A 1 124 ? -17.493 2.703 20.419 1.00 76.75 124 SER A O 1
ATOM 854 N N . LEU A 1 125 ? -16.508 4.710 20.330 1.00 79.50 125 LEU A N 1
ATOM 855 C CA . LEU A 1 125 ? -16.269 4.716 18.880 1.00 79.50 125 LEU A CA 1
ATOM 856 C C . LEU A 1 125 ? -14.929 4.082 18.473 1.00 79.50 125 LEU A C 1
ATOM 858 O O . LEU A 1 125 ? -14.564 4.149 17.299 1.00 79.50 125 LEU A O 1
ATOM 862 N N . GLY A 1 126 ? -14.198 3.456 19.403 1.00 74.25 126 GLY A N 1
ATOM 863 C CA . GLY A 1 126 ? -12.871 2.880 19.146 1.00 74.25 126 GLY A CA 1
ATOM 864 C C . GLY A 1 126 ? -12.837 1.961 17.920 1.00 74.25 126 GLY A C 1
ATOM 865 O O . GLY A 1 126 ? -12.021 2.160 17.025 1.00 74.25 126 GLY A O 1
ATOM 866 N N . THR A 1 127 ? -13.793 1.033 17.802 1.00 76.62 127 THR A N 1
ATOM 867 C CA . THR A 1 127 ? -13.870 0.106 16.654 1.00 76.62 127 THR A CA 1
ATOM 868 C C . THR A 1 127 ? -14.085 0.835 15.322 1.00 76.62 127 THR A C 1
ATOM 870 O O . THR A 1 127 ? -13.435 0.515 14.328 1.00 76.62 127 THR A O 1
ATOM 873 N N . LEU A 1 128 ? -14.952 1.853 15.289 1.00 83.31 128 LEU A N 1
ATOM 874 C CA . LEU A 1 128 ? -15.179 2.654 14.083 1.00 83.31 128 LEU A CA 1
ATOM 875 C C . LEU A 1 128 ? -13.911 3.423 13.687 1.00 83.31 128 LEU A C 1
ATOM 877 O O . LEU A 1 128 ? -13.551 3.453 12.512 1.00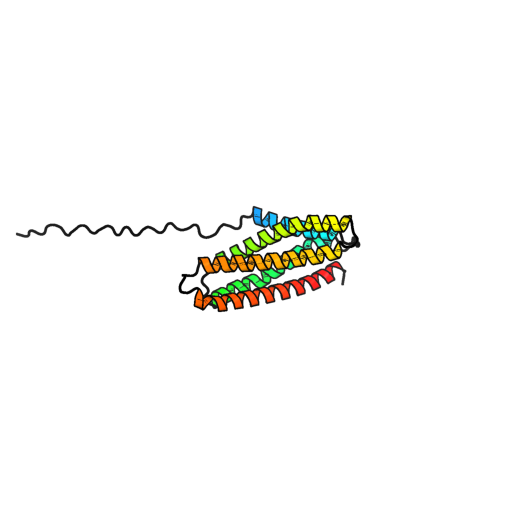 83.31 128 LEU A O 1
ATOM 881 N N . MET A 1 129 ? -13.209 4.005 14.663 1.00 83.00 129 MET A N 1
ATOM 882 C CA . MET A 1 129 ? -11.966 4.742 14.419 1.00 83.00 129 MET A CA 1
ATOM 883 C C . MET A 1 129 ? -10.841 3.844 13.914 1.00 83.00 129 MET A C 1
ATOM 885 O O . MET A 1 129 ? -10.057 4.285 13.076 1.00 83.00 129 MET A O 1
ATOM 889 N N . VAL A 1 130 ? -10.784 2.586 14.351 1.00 81.25 130 VAL A N 1
ATOM 890 C CA . VAL A 1 130 ? -9.860 1.587 13.798 1.00 81.25 130 VAL A CA 1
ATOM 891 C C . VAL A 1 130 ? -10.145 1.358 12.316 1.00 81.25 130 VAL A C 1
ATOM 893 O O . VAL A 1 130 ? -9.238 1.499 11.501 1.00 81.25 130 VAL A O 1
ATOM 896 N N . VAL A 1 131 ? -11.398 1.077 11.946 1.00 83.19 131 VAL A N 1
ATOM 897 C CA . VAL A 1 131 ? -11.783 0.832 10.543 1.00 83.19 131 VAL A CA 1
ATOM 898 C C . VAL A 1 131 ? -11.488 2.049 9.665 1.00 83.19 131 VAL A C 1
ATOM 900 O O . VAL A 1 131 ? -10.892 1.909 8.596 1.00 83.19 131 VAL A O 1
ATOM 903 N N . LEU A 1 132 ? -11.847 3.249 10.131 1.00 88.25 132 LEU A N 1
ATOM 904 C CA . LEU A 1 132 ? -11.567 4.494 9.416 1.00 88.25 132 LEU A CA 1
ATOM 905 C C . LEU A 1 132 ? -10.065 4.743 9.274 1.00 88.25 132 LEU A C 1
ATOM 907 O O . LEU A 1 132 ? -9.618 5.142 8.202 1.00 88.25 132 LEU A O 1
ATOM 911 N N . SER A 1 133 ? -9.283 4.470 10.320 1.00 86.31 133 SER A N 1
ATOM 912 C CA . SER A 1 133 ? -7.830 4.642 10.287 1.00 86.31 133 SER A CA 1
ATOM 913 C C . SER A 1 133 ? -7.167 3.650 9.339 1.00 86.31 133 SER A C 1
ATOM 915 O O . SER A 1 133 ? -6.320 4.062 8.555 1.00 86.31 133 SER A O 1
ATOM 917 N N . LEU A 1 134 ? -7.577 2.376 9.334 1.00 83.69 134 LEU A N 1
ATOM 918 C CA . LEU A 1 134 ? -7.082 1.397 8.359 1.00 83.69 134 LEU A CA 1
ATOM 919 C C . LEU A 1 134 ? -7.426 1.808 6.926 1.00 83.69 134 LEU A C 1
ATOM 921 O O . LEU A 1 134 ? -6.560 1.766 6.056 1.00 83.69 134 LEU A O 1
ATOM 925 N N . GLY A 1 135 ? -8.668 2.239 6.684 1.00 86.56 135 GLY A N 1
ATOM 926 C CA . GLY A 1 135 ? -9.080 2.742 5.375 1.00 86.56 135 GLY A CA 1
ATOM 927 C C . GLY A 1 135 ? -8.253 3.953 4.942 1.00 86.56 135 GLY A C 1
ATOM 928 O O . GLY A 1 135 ? -7.768 3.997 3.814 1.00 86.56 135 GLY A O 1
ATOM 929 N N . ALA A 1 136 ? -8.028 4.904 5.852 1.00 88.62 136 ALA A N 1
ATOM 930 C CA . ALA A 1 136 ? -7.225 6.094 5.595 1.00 88.62 136 ALA A CA 1
ATOM 931 C C . ALA A 1 136 ? -5.758 5.755 5.297 1.00 88.62 136 ALA A C 1
ATOM 933 O O . ALA A 1 136 ? -5.211 6.284 4.329 1.00 88.62 136 ALA A O 1
ATOM 934 N N . VAL A 1 137 ? -5.138 4.854 6.071 1.00 88.31 137 VAL A N 1
ATOM 935 C CA . VAL A 1 137 ? -3.776 4.362 5.803 1.00 88.31 137 VAL A CA 1
ATOM 936 C C . VAL A 1 137 ? -3.728 3.687 4.438 1.00 88.31 137 VAL A C 1
ATOM 938 O O . VAL A 1 137 ? -2.921 4.095 3.616 1.00 88.31 137 VAL A O 1
ATOM 941 N N . GLY A 1 138 ? -4.632 2.750 4.138 1.00 86.88 138 GLY A N 1
ATOM 942 C CA . GLY A 1 138 ? -4.641 2.042 2.854 1.00 86.88 138 GLY A CA 1
ATOM 943 C C . GLY A 1 138 ? -4.792 2.977 1.649 1.00 86.88 138 GLY A C 1
ATOM 944 O O . GLY A 1 138 ? -4.037 2.873 0.679 1.00 86.88 138 GLY A O 1
ATOM 945 N N . VAL A 1 139 ? -5.711 3.948 1.714 1.00 91.69 139 VAL A N 1
ATOM 946 C CA . VAL A 1 139 ? -5.880 4.970 0.663 1.00 91.69 139 VAL A CA 1
ATOM 947 C C . VAL A 1 139 ? -4.628 5.833 0.533 1.00 91.69 139 VAL A C 1
ATOM 949 O O . VAL A 1 139 ? -4.155 6.060 -0.581 1.00 91.69 139 VAL A O 1
ATOM 952 N N . PHE A 1 140 ? -4.063 6.288 1.650 1.00 92.38 140 PHE A N 1
ATOM 953 C CA . PHE A 1 140 ? -2.875 7.134 1.647 1.00 92.38 140 PHE A CA 1
ATOM 954 C C . PHE A 1 140 ? -1.635 6.397 1.118 1.00 92.38 140 PHE A C 1
ATOM 956 O O . PHE A 1 140 ? -0.926 6.931 0.260 1.00 92.38 140 PHE A O 1
ATOM 963 N N . THR A 1 141 ? -1.389 5.163 1.569 1.00 88.94 141 THR A N 1
ATOM 964 C CA . THR A 1 141 ? -0.311 4.294 1.073 1.00 88.94 141 THR A CA 1
ATOM 965 C C . THR A 1 141 ? -0.472 4.065 -0.428 1.00 88.94 141 THR A C 1
ATOM 967 O O . THR A 1 141 ? 0.495 4.215 -1.171 1.00 88.94 141 THR A O 1
ATOM 970 N N . THR A 1 142 ? -1.696 3.806 -0.903 1.00 91.38 142 THR A N 1
ATOM 971 C CA . THR A 1 142 ? -1.990 3.614 -2.333 1.00 91.38 142 THR A CA 1
ATOM 972 C C . THR A 1 142 ? -1.708 4.875 -3.152 1.00 91.38 142 THR A C 1
ATOM 974 O O . THR A 1 142 ? -1.028 4.808 -4.174 1.00 91.38 142 THR A O 1
ATOM 977 N N . ALA A 1 143 ? -2.189 6.038 -2.704 1.00 92.75 143 ALA A N 1
ATOM 978 C CA . ALA A 1 143 ? -1.952 7.312 -3.384 1.00 92.75 143 ALA A CA 1
ATOM 979 C C . ALA A 1 143 ? -0.456 7.667 -3.421 1.00 92.75 143 ALA A C 1
ATOM 981 O O . ALA A 1 143 ? 0.055 8.150 -4.432 1.00 92.75 143 ALA A O 1
ATOM 982 N N . THR A 1 144 ? 0.266 7.374 -2.338 1.00 91.38 144 THR A N 1
ATOM 983 C CA . THR A 1 144 ? 1.717 7.579 -2.270 1.00 91.38 144 THR A CA 1
ATOM 984 C C . THR A 1 144 ? 2.457 6.612 -3.189 1.00 91.38 144 THR A C 1
ATOM 986 O O . THR A 1 144 ? 3.365 7.032 -3.900 1.00 91.38 144 THR A O 1
ATOM 989 N N . ALA A 1 145 ? 2.052 5.339 -3.229 1.00 90.50 145 ALA A N 1
ATOM 990 C CA . ALA A 1 145 ? 2.613 4.341 -4.136 1.00 90.50 145 ALA A CA 1
ATOM 991 C C . ALA A 1 145 ? 2.417 4.751 -5.591 1.00 90.50 145 ALA A C 1
ATOM 993 O O . ALA A 1 145 ? 3.373 4.722 -6.358 1.00 90.50 145 ALA A O 1
ATOM 994 N N . TRP A 1 146 ? 1.221 5.218 -5.948 1.00 93.31 146 TRP A N 1
ATOM 995 C CA . TRP A 1 146 ? 0.945 5.757 -7.274 1.00 93.31 146 TRP A CA 1
ATOM 996 C C . TRP A 1 146 ? 1.919 6.880 -7.639 1.00 93.31 146 TRP A C 1
ATOM 998 O O . TRP A 1 146 ? 2.588 6.810 -8.669 1.00 93.31 146 TRP A O 1
ATOM 1008 N N . ALA A 1 147 ? 2.041 7.891 -6.775 1.00 91.94 147 ALA A N 1
ATOM 1009 C CA . ALA A 1 147 ? 2.899 9.043 -7.026 1.00 91.94 147 ALA A CA 1
ATOM 1010 C C . ALA A 1 147 ? 4.387 8.660 -7.108 1.00 91.94 147 ALA A C 1
ATOM 1012 O O . ALA A 1 147 ? 5.122 9.196 -7.935 1.00 91.94 147 ALA A O 1
ATOM 1013 N N . GLU A 1 148 ? 4.850 7.736 -6.265 1.00 90.38 148 GLU A N 1
ATOM 1014 C CA . GLU A 1 148 ? 6.238 7.267 -6.256 1.00 90.38 148 GLU A CA 1
ATOM 1015 C C . GLU A 1 148 ? 6.574 6.388 -7.465 1.00 90.38 148 GLU A C 1
ATOM 1017 O O . GLU A 1 148 ? 7.661 6.520 -8.029 1.00 90.38 148 GLU A O 1
ATOM 1022 N N . LEU A 1 149 ? 5.646 5.530 -7.896 1.00 89.69 149 LEU A N 1
ATOM 1023 C CA . LEU A 1 149 ? 5.792 4.724 -9.108 1.00 89.69 149 LEU A CA 1
ATOM 1024 C C . LEU A 1 149 ? 5.794 5.617 -10.349 1.00 89.69 149 LEU A C 1
ATOM 1026 O O . LEU A 1 149 ? 6.639 5.448 -11.224 1.00 89.69 149 LEU A O 1
ATOM 1030 N N . GLU A 1 150 ? 4.906 6.612 -10.402 1.00 89.81 150 GLU A N 1
ATOM 1031 C CA . GLU A 1 150 ? 4.901 7.603 -11.473 1.00 89.81 150 GLU A CA 1
ATOM 1032 C C . GLU A 1 150 ? 6.222 8.371 -11.506 1.00 89.81 150 GLU A C 1
ATOM 1034 O O . GLU A 1 150 ? 6.861 8.442 -12.549 1.00 89.81 150 GLU A O 1
ATOM 1039 N N . ARG A 1 151 ? 6.717 8.864 -10.365 1.00 89.25 151 ARG A N 1
ATOM 1040 C CA . ARG A 1 151 ? 8.038 9.514 -10.296 1.00 89.25 151 ARG A CA 1
ATOM 1041 C C . ARG A 1 151 ? 9.165 8.612 -10.797 1.00 89.25 151 ARG A C 1
ATOM 1043 O O . ARG A 1 151 ? 10.040 9.107 -11.505 1.00 89.25 151 ARG A O 1
ATOM 1050 N N . ALA A 1 152 ? 9.152 7.324 -10.449 1.00 88.25 152 ALA A N 1
ATOM 1051 C CA . ALA A 1 152 ? 10.156 6.366 -10.907 1.00 88.25 152 ALA A CA 1
ATOM 1052 C C . ALA A 1 152 ? 10.118 6.188 -12.435 1.00 88.25 152 ALA A C 1
ATOM 1054 O O . ALA A 1 152 ? 11.159 6.268 -13.087 1.00 88.25 152 ALA A O 1
ATOM 1055 N N . GLU A 1 153 ? 8.927 6.040 -13.015 1.00 87.88 153 GLU A N 1
ATOM 1056 C CA . GLU A 1 153 ? 8.749 5.895 -14.465 1.00 87.88 153 GLU A CA 1
ATOM 1057 C C . GLU A 1 153 ? 9.122 7.178 -15.221 1.00 87.88 153 GLU A C 1
ATOM 1059 O O . GLU A 1 153 ? 9.783 7.154 -16.264 1.00 87.88 153 GLU A O 1
ATOM 1064 N N . LEU A 1 154 ? 8.757 8.330 -14.659 1.00 86.00 154 LEU A N 1
ATOM 1065 C CA . LEU A 1 154 ? 9.071 9.639 -15.212 1.00 86.00 154 LEU A CA 1
ATOM 1066 C C . LEU A 1 154 ? 10.566 9.967 -15.172 1.00 86.00 154 LEU A C 1
ATOM 1068 O O . LEU A 1 154 ? 11.021 10.719 -16.034 1.00 86.00 154 LEU A O 1
ATOM 1072 N N . ALA A 1 155 ? 11.303 9.442 -14.193 1.00 86.50 155 ALA A N 1
ATOM 1073 C CA . ALA A 1 155 ? 12.753 9.587 -14.101 1.00 86.50 155 ALA A CA 1
ATOM 1074 C C . ALA A 1 155 ? 13.495 8.688 -15.105 1.00 86.50 155 ALA A C 1
ATOM 1076 O O . ALA A 1 155 ? 14.582 9.048 -15.550 1.00 86.50 155 ALA A O 1
ATOM 1077 N N . ALA A 1 156 ? 12.907 7.546 -15.473 1.00 84.56 156 ALA A N 1
ATOM 1078 C CA . ALA A 1 156 ? 13.491 6.593 -16.416 1.00 84.56 156 ALA A CA 1
ATOM 1079 C C . ALA A 1 156 ? 13.144 6.888 -17.892 1.00 84.56 156 ALA A C 1
ATOM 1081 O O . ALA A 1 156 ? 13.867 6.466 -18.793 1.00 84.56 156 ALA A O 1
ATOM 1082 N N . SER A 1 157 ? 12.055 7.619 -18.162 1.00 81.38 157 SER A N 1
ATOM 1083 C CA . SER A 1 157 ? 11.553 7.860 -19.524 1.00 81.38 157 SER A CA 1
ATOM 1084 C C . SER A 1 157 ? 12.078 9.154 -20.178 1.00 81.38 157 SER A C 1
ATOM 1086 O O . SER A 1 157 ? 11.879 10.242 -19.628 1.00 81.38 157 SER A O 1
ATOM 1088 N N . PRO A 1 158 ? 12.615 9.106 -21.417 1.00 72.75 158 PRO A N 1
ATOM 1089 C CA . PRO A 1 158 ? 12.884 10.299 -22.222 1.00 72.75 158 PRO A CA 1
ATOM 1090 C C . PRO A 1 158 ? 11.596 11.082 -22.531 1.00 72.75 158 PRO A C 1
ATOM 1092 O O . PRO A 1 158 ? 10.537 10.500 -22.786 1.00 72.75 158 PRO A O 1
ATOM 1095 N N . SER A 1 159 ? 11.683 12.414 -22.587 1.00 64.69 159 SER A N 1
ATOM 1096 C CA . SER A 1 159 ? 10.534 13.330 -22.724 1.00 64.69 159 SER A CA 1
ATOM 1097 C C . SER A 1 159 ? 9.625 13.065 -23.939 1.00 64.69 159 SER A C 1
ATOM 1099 O O . SER A 1 159 ? 8.425 13.332 -23.867 1.00 64.69 159 SER A O 1
ATOM 1101 N N . GLN A 1 160 ? 10.156 12.495 -25.027 1.00 59.19 160 GLN A N 1
ATOM 1102 C CA . GLN A 1 160 ? 9.400 12.129 -26.236 1.00 59.19 160 GLN A CA 1
ATOM 1103 C C . GLN A 1 160 ? 8.614 10.809 -26.118 1.00 59.19 160 GLN A C 1
ATOM 1105 O O . GLN A 1 160 ? 7.531 10.700 -26.689 1.00 59.19 160 GLN A O 1
ATOM 1110 N N . VAL A 1 161 ? 9.109 9.827 -25.355 1.00 61.41 161 VAL A N 1
ATOM 1111 C CA . VAL A 1 161 ? 8.472 8.501 -25.178 1.00 61.41 161 VAL A CA 1
ATOM 1112 C C . VAL A 1 161 ? 7.347 8.556 -24.132 1.00 61.41 161 VAL A C 1
ATOM 1114 O O . VAL A 1 161 ? 6.384 7.793 -24.180 1.00 61.41 161 VAL A O 1
ATOM 1117 N N . ARG A 1 162 ? 7.393 9.552 -23.240 1.00 63.34 162 ARG A N 1
ATOM 1118 C CA . ARG A 1 162 ? 6.429 9.763 -22.149 1.00 63.34 162 ARG A CA 1
ATOM 1119 C C . ARG A 1 162 ? 4.960 9.801 -22.606 1.00 63.34 162 ARG A C 1
ATOM 1121 O O . ARG A 1 162 ? 4.084 9.312 -21.900 1.00 63.34 162 ARG A O 1
ATOM 1128 N N . ARG A 1 163 ? 4.667 10.377 -23.781 1.00 62.78 163 ARG A N 1
ATOM 1129 C CA . ARG A 1 163 ? 3.284 10.589 -24.258 1.00 62.78 163 ARG A CA 1
ATOM 1130 C C . ARG A 1 163 ? 2.598 9.309 -24.753 1.00 62.78 163 ARG A C 1
ATOM 1132 O O . ARG A 1 163 ? 1.382 9.207 -24.637 1.00 62.78 163 ARG A O 1
ATOM 1139 N N . SER A 1 164 ? 3.351 8.348 -25.288 1.00 63.31 164 SER A N 1
ATOM 1140 C CA . SER A 1 164 ? 2.808 7.074 -25.785 1.00 63.31 164 SER A CA 1
ATOM 1141 C C . SER A 1 164 ? 2.717 6.000 -24.698 1.00 63.31 164 SER A C 1
ATOM 1143 O O . SER A 1 164 ? 1.896 5.090 -24.802 1.00 63.31 164 SER A O 1
ATOM 1145 N N . VAL A 1 165 ? 3.532 6.117 -23.646 1.00 69.00 165 VAL A N 1
ATOM 1146 C CA . VAL A 1 165 ? 3.631 5.136 -22.557 1.00 69.00 165 VAL A CA 1
ATOM 1147 C C . VAL A 1 165 ? 2.661 5.423 -21.402 1.00 69.00 165 VAL A C 1
ATOM 1149 O O . VAL A 1 165 ? 2.168 4.488 -20.768 1.00 69.00 165 VAL A O 1
ATOM 1152 N N . ALA A 1 166 ? 2.291 6.693 -21.199 1.00 78.69 166 ALA A N 1
ATOM 1153 C CA . ALA A 1 166 ? 1.368 7.131 -20.150 1.00 78.69 166 ALA A CA 1
ATOM 1154 C C . ALA A 1 166 ? 0.080 6.286 -20.006 1.00 78.69 166 ALA A C 1
ATOM 1156 O O . ALA A 1 166 ? -0.183 5.827 -18.896 1.00 78.69 166 ALA A O 1
ATOM 1157 N N . PRO A 1 167 ? -0.708 5.993 -21.065 1.00 86.38 167 PRO A N 1
ATOM 1158 C CA . PRO A 1 167 ? -1.965 5.261 -20.890 1.00 86.38 167 PRO A CA 1
ATOM 1159 C C . PRO A 1 167 ? -1.761 3.801 -20.465 1.00 86.38 167 PRO A C 1
ATOM 1161 O O . PRO A 1 167 ? -2.568 3.268 -19.705 1.00 86.38 167 PRO A O 1
ATOM 1164 N N . ARG A 1 168 ? -0.679 3.151 -20.920 1.00 86.75 168 ARG A N 1
ATOM 1165 C CA . ARG A 1 168 ? -0.360 1.761 -20.548 1.00 86.75 168 ARG A CA 1
ATOM 1166 C C . ARG A 1 168 ? 0.046 1.677 -19.084 1.00 86.75 168 ARG A C 1
ATOM 1168 O O . ARG A 1 168 ? -0.448 0.816 -18.363 1.00 86.75 168 ARG A O 1
ATOM 1175 N N . PHE A 1 169 ? 0.885 2.612 -18.647 1.00 88.50 169 PHE A N 1
ATOM 1176 C CA . PHE A 1 169 ? 1.306 2.711 -17.258 1.00 88.50 169 PHE A CA 1
ATOM 1177 C C . PHE A 1 169 ? 0.130 3.015 -16.321 1.00 88.50 169 PHE A C 1
ATOM 1179 O O . PHE A 1 169 ? -0.045 2.330 -15.317 1.00 88.50 169 PHE A O 1
ATOM 1186 N N . THR A 1 170 ? -0.744 3.963 -16.677 1.00 89.81 170 THR A N 1
ATOM 1187 C CA . THR A 1 170 ? -1.957 4.254 -15.896 1.00 89.81 170 THR A CA 1
ATOM 1188 C C . THR A 1 170 ? -2.874 3.037 -15.792 1.00 89.81 170 THR A C 1
ATOM 1190 O O . THR A 1 170 ? -3.369 2.746 -14.707 1.00 89.81 170 THR A O 1
ATOM 1193 N N . LEU A 1 171 ? -3.091 2.300 -16.886 1.00 91.31 171 LEU A N 1
ATOM 1194 C CA . LEU A 1 171 ? -3.927 1.098 -16.867 1.00 91.31 171 LEU A CA 1
ATOM 1195 C C . LEU A 1 171 ? -3.320 -0.002 -15.988 1.00 91.31 171 LEU A C 1
ATOM 1197 O O . LEU A 1 171 ? -4.046 -0.637 -15.223 1.00 91.31 171 LEU A O 1
ATOM 1201 N N . LEU A 1 172 ? -1.998 -0.187 -16.048 1.00 92.06 172 LEU A N 1
ATOM 1202 C CA . LEU A 1 172 ? -1.277 -1.105 -15.169 1.00 92.06 172 LEU A CA 1
ATOM 1203 C C . LEU A 1 172 ? -1.447 -0.719 -13.697 1.00 92.06 172 LEU A C 1
ATOM 1205 O O . LEU A 1 172 ? -1.778 -1.576 -12.880 1.00 92.06 172 LEU A O 1
ATOM 1209 N N . LEU A 1 173 ? -1.265 0.561 -13.362 1.00 91.44 173 LEU A N 1
ATOM 1210 C CA . LEU A 1 173 ? -1.434 1.042 -11.996 1.00 91.44 173 LEU A CA 1
ATOM 1211 C C . LEU A 1 173 ? -2.877 0.885 -11.513 1.00 91.44 173 LEU A C 1
ATOM 1213 O O . LEU A 1 173 ? -3.080 0.410 -10.403 1.00 91.44 173 LEU A O 1
ATOM 1217 N N . LEU A 1 174 ? -3.885 1.208 -12.330 1.00 93.44 174 LEU A N 1
ATOM 1218 C CA . LEU A 1 174 ? -5.291 0.987 -11.969 1.00 93.44 174 LEU A CA 1
ATOM 1219 C C . LEU A 1 174 ? -5.582 -0.495 -11.718 1.00 93.44 174 LEU A C 1
ATOM 1221 O O . LEU A 1 174 ? -6.240 -0.830 -10.734 1.00 93.44 174 LEU A O 1
ATOM 1225 N N . GLY A 1 175 ? -5.070 -1.379 -12.579 1.00 92.38 175 GLY A N 1
ATOM 1226 C CA . GLY A 1 175 ? -5.199 -2.824 -12.410 1.00 92.38 175 GLY A CA 1
ATOM 1227 C C . GLY A 1 175 ? -4.526 -3.317 -11.129 1.00 92.38 175 GLY A C 1
ATOM 1228 O O . GLY A 1 175 ? -5.120 -4.090 -10.381 1.00 92.38 175 GLY A O 1
ATOM 1229 N N . TRP A 1 176 ? -3.321 -2.825 -10.837 1.00 93.81 176 TRP A N 1
ATOM 1230 C CA . TRP A 1 176 ? -2.590 -3.152 -9.615 1.00 93.81 176 TRP A CA 1
ATOM 1231 C C . TRP A 1 176 ? -3.290 -2.634 -8.358 1.00 93.81 176 TRP A C 1
ATOM 1233 O O . TRP A 1 176 ? -3.443 -3.391 -7.404 1.00 93.81 176 TRP A O 1
ATOM 1243 N N . VAL A 1 177 ? -3.781 -1.391 -8.368 1.00 92.38 177 VAL A N 1
ATOM 1244 C CA . VAL A 1 177 ? -4.573 -0.820 -7.271 1.00 92.38 177 VAL A CA 1
ATOM 1245 C C . VAL A 1 177 ? -5.827 -1.658 -7.047 1.00 92.38 177 VAL A C 1
ATOM 1247 O O . VAL A 1 177 ? -6.082 -2.087 -5.925 1.00 92.38 177 VAL A O 1
ATOM 1250 N N . GLY A 1 178 ? -6.583 -1.953 -8.108 1.00 91.62 178 GLY A N 1
ATOM 1251 C CA . GLY A 1 178 ? -7.780 -2.788 -8.022 1.00 91.62 178 GLY A CA 1
ATOM 1252 C C . GLY A 1 178 ? -7.482 -4.166 -7.427 1.00 91.62 178 GLY A C 1
ATOM 1253 O O . GLY A 1 178 ? -8.157 -4.593 -6.492 1.00 91.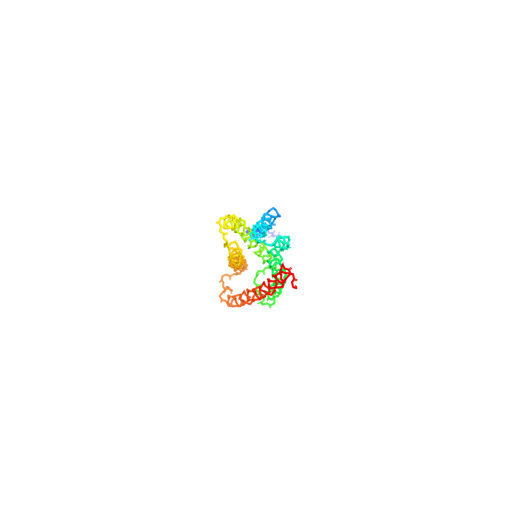62 178 GLY A O 1
ATOM 1254 N N . LEU A 1 179 ? -6.429 -4.832 -7.906 1.00 91.38 179 LEU A N 1
ATOM 1255 C CA . LEU A 1 179 ? -5.987 -6.123 -7.380 1.00 91.38 179 LEU A CA 1
ATOM 1256 C C . LEU A 1 179 ? -5.559 -6.028 -5.907 1.00 91.38 179 LEU A C 1
ATOM 1258 O O . LEU A 1 179 ? -5.964 -6.863 -5.100 1.00 91.38 179 LEU A O 1
ATOM 1262 N N . GLY A 1 180 ? -4.785 -5.003 -5.548 1.00 88.50 180 GLY A N 1
ATOM 1263 C CA . GLY A 1 180 ? -4.334 -4.750 -4.182 1.00 88.50 180 GLY A CA 1
ATOM 1264 C C . GLY A 1 180 ? -5.502 -4.575 -3.214 1.00 88.50 180 GLY A C 1
ATOM 1265 O O . GLY A 1 180 ? -5.526 -5.222 -2.170 1.00 88.50 180 GLY A O 1
ATOM 1266 N N . TRP A 1 181 ? -6.518 -3.794 -3.593 1.00 90.31 181 TRP A N 1
ATOM 1267 C CA . TRP A 1 181 ? -7.732 -3.614 -2.791 1.00 90.31 181 TRP A CA 1
ATOM 1268 C C . TRP A 1 181 ? -8.563 -4.891 -2.674 1.00 90.31 181 TRP A C 1
ATOM 1270 O O . TRP A 1 181 ? -9.052 -5.190 -1.587 1.00 90.31 181 TRP A O 1
ATOM 1280 N N . VAL A 1 182 ? -8.699 -5.679 -3.744 1.00 92.69 182 VAL A N 1
ATOM 1281 C CA . VAL A 1 182 ? -9.396 -6.977 -3.681 1.00 92.69 182 VAL A CA 1
ATOM 1282 C C . VAL A 1 182 ? -8.692 -7.927 -2.710 1.00 92.69 182 VAL A C 1
ATOM 1284 O O . VAL A 1 182 ? -9.354 -8.547 -1.876 1.00 92.69 182 VAL A O 1
ATOM 1287 N N . ILE A 1 183 ? -7.359 -8.012 -2.770 1.00 88.44 183 ILE A N 1
ATOM 1288 C CA . ILE A 1 183 ? -6.567 -8.831 -1.843 1.00 88.44 183 ILE A CA 1
ATOM 1289 C C . ILE A 1 183 ? -6.710 -8.301 -0.414 1.00 88.44 183 ILE A C 1
ATOM 1291 O O . ILE A 1 183 ? -6.992 -9.082 0.490 1.00 88.44 183 ILE A O 1
ATOM 1295 N N . ALA A 1 184 ? -6.574 -6.990 -0.205 1.00 85.75 184 ALA A N 1
ATOM 1296 C CA . ALA A 1 184 ? -6.690 -6.373 1.113 1.00 85.75 184 ALA A CA 1
ATOM 1297 C C . ALA A 1 184 ? -8.073 -6.605 1.738 1.00 85.75 184 ALA A C 1
ATOM 1299 O O . ALA A 1 184 ? -8.159 -6.967 2.908 1.00 85.75 184 ALA A O 1
ATOM 1300 N N . LEU A 1 185 ? -9.153 -6.474 0.961 1.00 87.94 185 LEU A N 1
ATOM 1301 C CA . LEU A 1 185 ? -10.512 -6.771 1.417 1.00 87.94 185 LEU A CA 1
ATOM 1302 C C . LEU A 1 185 ? -10.676 -8.251 1.755 1.00 87.94 185 LEU A C 1
ATOM 1304 O O . LEU A 1 185 ? -11.244 -8.583 2.793 1.00 87.94 185 LEU A O 1
ATOM 1308 N N . ARG A 1 186 ? -10.160 -9.150 0.909 1.00 89.81 186 ARG A N 1
ATOM 1309 C CA . ARG A 1 186 ? -10.256 -10.590 1.152 1.00 89.81 186 ARG A CA 1
ATOM 1310 C C . ARG A 1 186 ? -9.508 -10.999 2.419 1.00 89.81 186 ARG A C 1
ATOM 1312 O O . ARG A 1 186 ? -10.097 -11.645 3.282 1.00 89.81 186 ARG A O 1
ATOM 1319 N N . VAL A 1 187 ? -8.247 -10.587 2.543 1.00 84.19 187 VAL A N 1
ATOM 1320 C CA . VAL A 1 187 ? -7.420 -10.841 3.729 1.00 84.19 187 VAL A CA 1
ATOM 1321 C C . VAL A 1 187 ? -8.044 -10.172 4.951 1.00 84.19 187 VAL A C 1
ATOM 1323 O O . VAL A 1 187 ? -8.126 -10.798 5.997 1.00 84.19 187 VAL A O 1
ATOM 1326 N N . GLY A 1 188 ? -8.561 -8.950 4.819 1.00 82.88 188 GLY A N 1
ATOM 1327 C CA . GLY A 1 188 ? -9.251 -8.239 5.894 1.00 82.88 188 GLY A CA 1
ATOM 1328 C C . GLY A 1 188 ? -10.473 -8.992 6.419 1.00 82.88 188 GLY A C 1
ATOM 1329 O O . GLY A 1 188 ? -10.646 -9.090 7.630 1.00 82.88 188 GLY A O 1
ATOM 1330 N N . VAL A 1 189 ? -11.283 -9.587 5.538 1.00 86.06 189 VAL A N 1
ATOM 1331 C CA . VAL A 1 189 ? -12.418 -10.439 5.934 1.00 86.06 189 VAL A CA 1
ATOM 1332 C C . VAL A 1 189 ? -11.942 -11.708 6.643 1.00 86.06 189 VAL A C 1
ATOM 1334 O O . VAL A 1 189 ? -12.499 -12.068 7.679 1.00 86.06 189 VAL A O 1
ATOM 1337 N N . ASP A 1 190 ? -10.922 -12.383 6.113 1.00 84.12 190 ASP A N 1
ATOM 1338 C CA . ASP A 1 190 ? -10.396 -13.616 6.712 1.00 84.12 190 ASP A CA 1
ATOM 1339 C C . ASP A 1 190 ? -9.756 -13.339 8.090 1.00 84.12 190 ASP A C 1
ATOM 1341 O O . ASP A 1 190 ? -9.974 -14.077 9.050 1.00 84.12 190 ASP A O 1
ATOM 1345 N N . VAL A 1 191 ? -9.065 -12.208 8.230 1.00 79.38 191 VAL A N 1
ATOM 1346 C CA . VAL A 1 191 ? -8.499 -11.732 9.494 1.00 79.38 191 VAL A CA 1
ATOM 1347 C C . VAL A 1 191 ? -9.591 -11.303 10.477 1.00 79.38 191 VAL A C 1
ATOM 1349 O O . VAL A 1 191 ? -9.498 -11.633 11.656 1.00 79.38 191 VAL A O 1
ATOM 1352 N N . ALA A 1 192 ? -10.655 -10.635 10.025 1.00 78.81 192 ALA A N 1
ATOM 1353 C CA . ALA A 1 192 ? -11.787 -10.281 10.880 1.00 78.81 192 ALA A CA 1
ATOM 1354 C C . ALA A 1 192 ? -12.486 -11.529 11.443 1.00 78.81 192 ALA A C 1
ATOM 1356 O O . ALA A 1 192 ? -12.767 -11.581 12.639 1.00 78.81 192 ALA A O 1
ATOM 1357 N N . ARG A 1 193 ? -12.703 -12.564 10.619 1.00 82.75 193 ARG A N 1
ATOM 1358 C CA . ARG A 1 193 ? -13.241 -13.858 11.083 1.00 82.75 193 ARG A CA 1
ATOM 1359 C C . ARG A 1 193 ? -12.345 -14.492 12.141 1.00 82.75 193 ARG A C 1
ATOM 1361 O O . ARG A 1 193 ? -12.829 -14.871 13.204 1.00 82.75 193 ARG A O 1
ATOM 1368 N N . TRP A 1 194 ? -11.037 -14.507 11.889 1.00 77.69 194 TRP A N 1
ATOM 1369 C CA . TRP A 1 194 ? -10.055 -15.027 12.835 1.00 77.69 194 TRP A CA 1
ATOM 1370 C C . TRP A 1 194 ? -10.036 -14.257 14.164 1.00 77.69 194 TRP A C 1
ATOM 1372 O O . TRP A 1 194 ? -9.925 -14.866 15.230 1.00 77.69 194 TRP A O 1
ATOM 1382 N N . VAL A 1 195 ? -10.175 -12.928 14.132 1.00 73.00 195 VAL A N 1
ATOM 1383 C CA . VAL A 1 195 ? -10.254 -12.091 15.340 1.00 73.00 195 VAL A CA 1
ATOM 1384 C C . VAL A 1 195 ? -11.522 -12.401 16.145 1.00 73.00 195 VAL A C 1
ATOM 1386 O O . VAL A 1 195 ? -11.432 -12.509 17.364 1.00 73.00 195 VAL A O 1
ATOM 1389 N N . VAL A 1 196 ? -12.663 -12.610 15.479 1.00 76.12 196 VAL A N 1
ATOM 1390 C CA . VAL A 1 196 ? -13.963 -12.906 16.118 1.00 76.12 196 VAL A CA 1
ATOM 1391 C C . VAL A 1 196 ? -14.100 -14.384 16.537 1.00 76.12 196 VAL A C 1
ATOM 1393 O O . VAL A 1 196 ? -14.955 -14.721 17.347 1.00 76.12 196 VAL A O 1
ATOM 1396 N N . GLY A 1 197 ? -13.226 -15.275 16.056 1.00 67.44 197 GLY A N 1
ATOM 1397 C CA . GLY A 1 197 ? -13.199 -16.686 16.463 1.00 67.44 197 GLY A CA 1
ATOM 1398 C C . GLY A 1 197 ? -14.131 -17.607 15.670 1.00 67.44 197 GLY A C 1
ATOM 1399 O O . GLY A 1 197 ? -14.542 -18.637 16.203 1.00 67.44 197 GLY A O 1
ATOM 1400 N N . PHE A 1 198 ? -14.439 -17.243 14.422 1.00 55.59 198 PHE A N 1
ATOM 1401 C CA . PHE A 1 198 ? -15.122 -18.099 13.444 1.00 55.59 198 PHE A CA 1
ATOM 1402 C C . PHE A 1 198 ? -14.138 -18.859 12.552 1.00 55.59 198 PHE A C 1
ATOM 1404 O O . PHE A 1 198 ? -13.071 -18.287 12.225 1.00 55.59 198 PHE A O 1
#

Sequence (198 aa):
MNATASPPLSPANTWPSATPIPTTPDVRAPALLGALAGLLALGGAAALGVPELQAAPRMVPSVLLVEIASLVLSSPALIALHQFMGLAAGPEALAAALGRALIHGGRVAAGLAVLVLFFSATTSLGTLMVVLSLGAVGVFTTATAWAELERAELAASPSQVRRSVAPRFTLLLLGWVGLGWVIALRVGVDVARWVVGF

pLDDT: mean 79.71, std 12.66, range [45.0, 93.81]

Radius of gyration: 24.59 Å; chains: 1; bounding box: 82×36×75 Å